Protein AF-A0A482X399-F1 (afdb_monomer_lite)

Structure (mmCIF, N/CA/C/O backbone):
data_AF-A0A482X399-F1
#
_entry.id   AF-A0A482X399-F1
#
loop_
_atom_site.group_PDB
_atom_site.id
_atom_site.type_symbol
_atom_site.label_atom_id
_atom_site.label_alt_id
_atom_site.label_comp_id
_atom_site.label_asym_id
_atom_site.label_entity_id
_atom_site.label_seq_id
_atom_site.pdbx_PDB_ins_code
_atom_site.Cartn_x
_atom_site.Cartn_y
_atom_site.Cartn_z
_atom_site.occupancy
_atom_site.B_iso_or_equiv
_atom_site.auth_seq_id
_atom_site.auth_comp_id
_atom_site.auth_asym_id
_atom_site.auth_atom_id
_atom_site.pdbx_PDB_model_num
ATOM 1 N N . VAL A 1 1 ? -66.779 26.320 9.536 1.00 52.81 1 VAL A N 1
ATOM 2 C CA . VAL A 1 1 ? -65.778 25.509 10.270 1.00 52.81 1 VAL A CA 1
ATOM 3 C C . VAL A 1 1 ? -65.709 24.132 9.619 1.00 52.81 1 VAL A C 1
ATOM 5 O O . VAL A 1 1 ? -66.517 23.298 9.982 1.00 52.81 1 VAL A O 1
ATOM 8 N N . SER A 1 2 ? -64.856 23.926 8.600 1.00 49.31 2 SER A N 1
ATOM 9 C CA . SER A 1 2 ? -64.499 22.569 8.095 1.00 49.31 2 SER A CA 1
ATOM 10 C C . SER A 1 2 ? -63.591 22.537 6.851 1.00 49.31 2 SER A C 1
ATOM 12 O O . SER A 1 2 ? -62.968 21.509 6.620 1.00 49.31 2 SER A O 1
ATOM 14 N N . HIS A 1 3 ? -63.435 23.618 6.070 1.00 39.91 3 HIS A N 1
ATOM 15 C CA . HIS A 1 3 ? -62.654 23.547 4.813 1.00 39.91 3 HIS A CA 1
ATOM 16 C C . HIS A 1 3 ? -61.330 24.332 4.764 1.00 39.91 3 HIS A C 1
ATOM 18 O O . HIS A 1 3 ? -60.509 24.069 3.890 1.00 39.91 3 HIS A O 1
ATOM 24 N N . GLN A 1 4 ? -61.040 25.219 5.724 1.00 37.38 4 GLN A N 1
ATOM 25 C CA . GLN A 1 4 ? -59.798 26.018 5.717 1.00 37.38 4 GLN A CA 1
ATOM 26 C C . GLN A 1 4 ? -58.641 25.447 6.556 1.00 37.38 4 GLN A C 1
ATOM 28 O O . GLN A 1 4 ? -57.505 25.894 6.421 1.00 37.38 4 GLN A O 1
ATOM 33 N N . GLN A 1 5 ? -58.880 24.431 7.390 1.00 43.53 5 GLN A N 1
ATOM 34 C CA . GLN A 1 5 ? -57.837 23.880 8.270 1.00 43.53 5 GLN A CA 1
ATOM 35 C C . GLN A 1 5 ? -56.965 22.799 7.608 1.00 43.53 5 GLN A C 1
ATOM 37 O O . GLN A 1 5 ? -55.881 22.503 8.102 1.00 43.53 5 GLN A O 1
ATOM 42 N N . ARG A 1 6 ? -57.365 22.248 6.452 1.00 40.81 6 ARG A N 1
ATOM 43 C CA . ARG A 1 6 ? -56.646 21.124 5.817 1.00 40.81 6 ARG A CA 1
ATOM 44 C C . ARG A 1 6 ? -55.516 21.524 4.859 1.00 40.81 6 ARG A C 1
ATOM 46 O O . ARG A 1 6 ? -54.743 20.663 4.452 1.00 40.81 6 ARG A O 1
ATOM 53 N N . PHE A 1 7 ? -55.380 22.812 4.531 1.00 35.38 7 PHE A N 1
ATOM 54 C CA . PHE A 1 7 ? -54.313 23.315 3.649 1.00 35.38 7 PHE A CA 1
ATOM 55 C C . PHE A 1 7 ? -53.128 23.954 4.386 1.00 35.38 7 PHE A C 1
ATOM 57 O O . PHE A 1 7 ? -52.049 24.065 3.809 1.00 35.38 7 PHE A O 1
ATOM 64 N N . LYS A 1 8 ? -53.280 24.319 5.667 1.00 38.25 8 LYS A N 1
ATOM 65 C CA . LYS A 1 8 ? -52.187 24.919 6.450 1.00 38.25 8 LYS A CA 1
ATOM 66 C C . LYS A 1 8 ? -51.192 23.877 6.981 1.00 38.25 8 LYS A C 1
ATOM 68 O O . LYS A 1 8 ? -50.001 24.139 7.022 1.00 38.25 8 LYS A O 1
ATOM 73 N N . SER A 1 9 ? -51.648 22.647 7.226 1.00 38.38 9 SER A N 1
ATOM 74 C CA . SER A 1 9 ? -50.820 21.557 7.769 1.00 38.38 9 SER A CA 1
ATOM 75 C C . SER A 1 9 ? -49.779 20.967 6.799 1.00 38.38 9 SER A C 1
ATOM 77 O O . SER A 1 9 ? -49.019 20.094 7.205 1.00 38.38 9 SER A O 1
ATOM 79 N N . ARG A 1 10 ? -49.737 21.389 5.524 1.00 41.44 10 ARG A N 1
ATOM 80 C CA . ARG A 1 10 ? -48.803 20.837 4.518 1.00 41.44 10 ARG A CA 1
ATOM 81 C C . ARG A 1 10 ? -47.672 21.779 4.092 1.00 41.44 10 ARG A C 1
ATOM 83 O O . ARG A 1 10 ? -46.787 21.334 3.370 1.00 41.44 10 ARG A O 1
ATOM 90 N N . LYS A 1 11 ? -47.669 23.045 4.530 1.00 35.06 11 LYS A N 1
ATOM 91 C CA . LYS A 1 11 ? -46.581 23.999 4.226 1.00 35.06 11 LYS A CA 1
ATOM 92 C C . LYS A 1 11 ? -45.501 24.080 5.311 1.00 35.06 11 LYS A C 1
ATOM 94 O O . LYS A 1 11 ? -44.374 24.442 4.995 1.00 35.06 11 LYS A O 1
ATOM 99 N N . ASP A 1 12 ? -45.791 23.624 6.526 1.00 38.69 12 ASP A N 1
ATOM 100 C CA . ASP A 1 12 ? -44.858 23.728 7.659 1.00 38.69 12 ASP A CA 1
ATOM 101 C C . ASP A 1 12 ? -43.826 22.578 7.723 1.00 38.69 12 ASP A C 1
ATOM 103 O O . ASP A 1 12 ? -42.977 22.548 8.608 1.00 38.69 12 ASP A O 1
ATOM 107 N N . SER A 1 13 ? -43.850 21.642 6.763 1.00 40.44 13 SER A N 1
ATOM 108 C CA . SER A 1 13 ? -42.954 20.472 6.731 1.00 40.44 13 SER A CA 1
ATOM 109 C C . SER A 1 13 ? -41.757 20.597 5.772 1.00 40.44 13 SER A C 1
ATOM 111 O O . SER A 1 13 ? -40.988 19.644 5.668 1.00 40.44 13 SER A O 1
ATOM 113 N N . LEU A 1 14 ? -41.577 21.718 5.058 1.00 44.09 14 LEU A N 1
ATOM 114 C CA . LEU A 1 14 ? -40.548 21.828 4.001 1.00 44.09 14 LEU A CA 1
ATOM 115 C C . LEU A 1 14 ? -39.555 22.994 4.137 1.00 44.09 14 LEU A C 1
ATOM 117 O O . LEU A 1 14 ? -38.692 23.150 3.281 1.00 44.09 14 LEU A O 1
ATOM 121 N N . LEU A 1 15 ? -39.593 23.771 5.222 1.00 42.62 15 LEU A N 1
ATOM 122 C CA . LEU A 1 15 ? -38.620 24.846 5.475 1.00 42.62 15 LEU A CA 1
ATOM 123 C C . LEU A 1 15 ? -38.130 24.805 6.928 1.00 42.62 15 LEU A C 1
ATOM 125 O O . LEU A 1 15 ? -38.303 25.734 7.706 1.00 42.62 15 LEU A O 1
ATOM 129 N N . GLY A 1 16 ? -37.512 23.684 7.293 1.00 33.31 16 GLY A N 1
ATOM 130 C CA . GLY A 1 16 ? -36.814 23.495 8.565 1.00 33.31 16 GLY A CA 1
ATOM 131 C C . GLY A 1 16 ? -35.312 23.766 8.469 1.00 33.31 16 GLY A C 1
ATOM 132 O O . GLY A 1 16 ? -34.532 23.022 9.055 1.00 33.31 16 GLY A O 1
ATOM 133 N N . VAL A 1 17 ? -34.877 24.787 7.725 1.00 38.62 17 VAL A N 1
ATOM 134 C CA . VAL A 1 17 ? -33.479 25.241 7.783 1.00 38.62 17 VAL A CA 1
ATOM 135 C C . VAL A 1 17 ? -33.365 26.201 8.963 1.00 38.62 17 VAL A C 1
ATOM 137 O O . VAL A 1 17 ? -33.604 27.399 8.841 1.00 38.62 17 VAL A O 1
ATOM 140 N N . LYS A 1 18 ? -33.040 25.665 10.143 1.00 32.91 18 LYS A N 1
ATOM 141 C CA . LYS A 1 18 ? -32.590 26.499 11.261 1.00 32.91 18 LYS A CA 1
ATOM 142 C C . LYS A 1 18 ? -31.248 27.116 10.870 1.00 32.91 18 LYS A C 1
ATOM 144 O O . LYS A 1 18 ? -30.244 26.409 10.815 1.00 32.91 18 LYS A O 1
ATOM 149 N N . CYS A 1 19 ? -31.232 28.421 10.611 1.00 32.22 19 CYS A N 1
ATOM 150 C CA . CYS A 1 19 ? -29.998 29.196 10.572 1.00 32.22 19 CYS A CA 1
ATOM 151 C C . CYS A 1 19 ? -29.262 29.000 11.904 1.00 32.22 19 CYS A C 1
ATOM 153 O O . CYS A 1 19 ? -29.790 29.314 12.971 1.00 32.22 19 CYS A O 1
ATOM 155 N N . VAL A 1 20 ? -28.064 28.422 11.842 1.00 41.91 20 VAL A N 1
ATOM 156 C CA . VAL A 1 20 ? -27.177 28.282 12.996 1.00 41.91 20 VAL A CA 1
ATOM 157 C C . VAL A 1 20 ? -26.573 29.655 13.266 1.00 41.91 20 VAL A C 1
ATOM 159 O O . VAL A 1 20 ? -25.761 30.148 12.488 1.00 41.91 20 VAL A O 1
ATOM 162 N N . ASP A 1 21 ? -27.003 30.279 14.356 1.00 35.31 21 ASP A N 1
ATOM 163 C CA . ASP A 1 21 ? -26.479 31.554 14.833 1.00 35.31 21 ASP A CA 1
ATOM 164 C C . ASP A 1 21 ? -25.028 31.360 15.321 1.00 35.31 21 ASP A C 1
ATOM 166 O O . ASP A 1 21 ? -24.764 30.687 16.325 1.00 35.31 21 ASP A O 1
ATOM 170 N N . PHE A 1 22 ? -24.056 31.876 14.562 1.00 37.97 22 PHE A N 1
ATOM 171 C CA . PHE A 1 22 ? -22.632 31.749 14.872 1.00 37.97 22 PHE A CA 1
ATOM 172 C C . PHE A 1 22 ? -22.226 32.806 15.902 1.00 37.97 22 PHE A C 1
ATOM 174 O O . PHE A 1 22 ? -21.624 33.837 15.597 1.00 37.97 22 PHE A O 1
ATOM 181 N N . LYS A 1 23 ? -22.538 32.528 17.169 1.00 39.28 23 LYS A N 1
ATOM 182 C CA . LYS A 1 23 ? -22.042 33.311 18.302 1.00 39.28 23 LYS A CA 1
ATOM 183 C C . LYS A 1 23 ? -20.523 33.123 18.418 1.00 39.28 23 LYS A C 1
ATOM 185 O O . LYS A 1 23 ? -20.057 32.087 18.895 1.00 39.28 23 LYS A O 1
ATOM 190 N N . LYS A 1 24 ? -19.747 34.133 17.997 1.00 50.97 24 LYS A N 1
ATOM 191 C CA . LYS A 1 24 ? -18.298 34.260 18.256 1.00 50.97 24 LYS A CA 1
ATOM 192 C C . LYS A 1 24 ? -18.063 34.165 19.768 1.00 50.97 24 LYS A C 1
ATOM 194 O O . LYS A 1 24 ? -18.271 35.128 20.498 1.00 50.97 24 LYS A O 1
ATOM 199 N N . ASN A 1 25 ? -17.673 32.984 20.240 1.00 39.38 25 ASN A N 1
ATOM 200 C CA . ASN A 1 25 ? -17.362 32.721 21.639 1.00 39.38 25 ASN A CA 1
ATOM 201 C C . ASN A 1 25 ? -15.868 32.405 21.758 1.00 39.38 25 ASN A C 1
ATOM 203 O O . ASN A 1 25 ? -15.323 31.636 20.966 1.00 39.38 25 ASN A O 1
ATOM 207 N N . THR A 1 26 ? -15.227 33.003 22.754 1.00 48.19 26 THR A N 1
ATOM 208 C CA . THR A 1 26 ? -13.804 33.009 23.134 1.00 48.19 26 THR A CA 1
ATOM 209 C C . THR A 1 26 ? -13.262 31.631 23.561 1.00 48.19 26 THR A C 1
ATOM 211 O O . THR A 1 26 ? -12.450 31.502 24.472 1.00 48.19 26 THR A O 1
ATOM 214 N N . ARG A 1 27 ? -13.667 30.563 22.865 1.00 46.97 27 ARG A N 1
ATOM 215 C CA . ARG A 1 27 ? -13.285 29.164 23.109 1.00 46.97 27 ARG A CA 1
ATOM 216 C C . ARG A 1 27 ? -11.913 28.797 22.527 1.00 46.97 27 ARG A C 1
ATOM 218 O O . ARG A 1 27 ? -11.473 27.673 22.710 1.00 46.97 27 ARG A O 1
ATOM 225 N N . PHE A 1 28 ? -11.224 29.720 21.852 1.00 50.03 28 PHE A N 1
ATOM 226 C CA . PHE A 1 28 ? -9.989 29.420 21.116 1.00 50.03 28 PHE A CA 1
ATOM 227 C C . PHE A 1 28 ? -8.804 29.057 22.035 1.00 50.03 28 PHE A C 1
ATOM 229 O O . PHE A 1 28 ? -7.995 28.191 21.700 1.00 50.03 28 PHE A O 1
ATOM 236 N N . LEU A 1 29 ? -8.735 29.648 23.235 1.00 47.75 29 LEU A N 1
ATOM 237 C CA . LEU A 1 29 ? -7.597 29.471 24.147 1.00 47.75 29 LEU A CA 1
ATOM 238 C C . LEU A 1 29 ? -7.649 28.165 24.963 1.00 47.75 29 LEU A C 1
ATOM 240 O O . LEU A 1 29 ? -6.602 27.608 25.286 1.00 47.75 29 LEU A O 1
ATOM 244 N N . HIS A 1 30 ? -8.837 27.608 25.225 1.00 45.16 30 HIS A N 1
ATOM 245 C CA . HIS A 1 30 ? -8.961 26.295 25.879 1.00 45.16 30 HIS A CA 1
ATOM 246 C C . HIS A 1 30 ? -8.774 25.123 24.897 1.00 45.16 30 HIS A C 1
ATOM 248 O O . HIS A 1 30 ? -8.292 24.058 25.289 1.00 45.16 30 HIS A O 1
ATOM 254 N N . THR A 1 31 ? -9.072 25.321 23.607 1.00 50.47 31 THR A N 1
ATOM 255 C CA . THR A 1 31 ? -8.782 24.338 22.547 1.00 50.47 31 THR A CA 1
ATOM 256 C C . THR A 1 31 ? -7.288 24.116 22.342 1.00 50.47 31 THR A C 1
ATOM 258 O O . THR A 1 31 ? -6.882 22.973 22.171 1.00 50.47 31 THR A O 1
ATOM 261 N N . ALA A 1 32 ? -6.445 25.150 22.432 1.00 46.66 32 ALA A N 1
ATOM 262 C CA . ALA A 1 32 ? -4.998 24.997 22.237 1.00 46.66 32 ALA A CA 1
ATOM 263 C C . ALA A 1 32 ? -4.359 24.035 23.259 1.00 46.66 32 ALA A C 1
ATOM 265 O O . ALA A 1 32 ? -3.497 23.225 22.915 1.00 46.66 32 ALA A O 1
ATOM 266 N N . LYS A 1 33 ? -4.834 24.060 24.511 1.00 41.94 33 LYS A N 1
ATOM 267 C CA . LYS A 1 33 ? -4.356 23.161 25.572 1.00 41.94 33 LYS A CA 1
ATOM 268 C C . LYS A 1 33 ? -4.872 21.725 25.394 1.00 41.94 33 LYS A C 1
ATOM 270 O O . LYS A 1 33 ? -4.144 20.780 25.679 1.00 41.94 33 LYS A O 1
ATOM 275 N N . SER A 1 34 ? -6.082 21.554 24.852 1.00 39.25 34 SER A N 1
ATOM 276 C CA . SER A 1 34 ? -6.654 20.240 24.509 1.00 39.25 34 SER A CA 1
ATOM 277 C C . SER A 1 34 ? -6.016 19.615 23.256 1.00 39.25 34 SER A C 1
ATOM 279 O O . SER A 1 34 ? -5.846 18.400 23.206 1.00 39.25 34 SER A O 1
ATOM 281 N N . LEU A 1 35 ? -5.560 20.427 22.294 1.00 49.22 35 LEU A N 1
ATOM 282 C CA . LEU A 1 35 ? -4.776 19.963 21.140 1.00 49.22 35 LEU A CA 1
ATOM 283 C C . LEU A 1 35 ? -3.401 19.408 21.554 1.00 49.22 35 LEU A C 1
ATOM 285 O O . LEU A 1 35 ? -2.911 18.469 20.933 1.00 49.22 35 LEU A O 1
ATOM 289 N N . LYS A 1 36 ? -2.807 19.925 22.641 1.00 44.84 36 LYS A N 1
ATOM 290 C CA . LYS A 1 36 ? -1.547 19.405 23.201 1.00 44.84 36 LYS A CA 1
ATOM 291 C C . LYS A 1 36 ? -1.713 18.038 23.888 1.00 44.84 36 LYS A C 1
ATOM 293 O O . LYS A 1 36 ? -0.797 17.227 23.828 1.00 44.84 36 LYS A O 1
ATOM 298 N N . GLN A 1 37 ? -2.878 17.760 24.482 1.00 46.72 37 GLN A N 1
ATOM 299 C CA . GLN A 1 37 ? -3.195 16.477 25.138 1.00 46.72 37 GLN A CA 1
ATOM 300 C C . GLN A 1 37 ? -3.422 15.331 24.132 1.00 46.72 37 GLN A C 1
ATOM 302 O O . GLN A 1 37 ? -3.344 14.164 24.500 1.00 46.72 37 GLN A O 1
ATOM 307 N N . ASN A 1 38 ? -3.692 15.656 22.864 1.00 52.53 38 ASN A N 1
ATOM 308 C CA . ASN A 1 38 ? -4.025 14.698 21.807 1.00 52.53 38 ASN A CA 1
ATOM 309 C C . ASN A 1 38 ? -2.898 14.545 20.769 1.00 52.53 38 ASN A C 1
ATOM 311 O O . ASN A 1 38 ? -3.153 14.193 19.616 1.00 52.53 38 ASN A O 1
ATOM 315 N N . GLN A 1 39 ? -1.655 14.855 21.159 1.00 60.56 39 GLN A N 1
ATOM 316 C CA . GLN A 1 39 ? -0.477 14.577 20.342 1.00 60.56 39 GLN A CA 1
ATOM 317 C C . GLN A 1 39 ? -0.421 13.076 20.046 1.00 60.56 39 GLN A C 1
ATOM 319 O O . GLN A 1 39 ? -0.470 12.235 20.946 1.00 60.56 39 GLN A O 1
ATOM 324 N N . VAL A 1 40 ? -0.367 12.741 18.759 1.00 66.44 40 VAL A N 1
ATOM 325 C CA . VAL A 1 40 ? -0.139 11.371 18.316 1.00 66.44 40 VAL A CA 1
ATOM 326 C C . VAL A 1 40 ? 1.320 11.047 18.601 1.00 66.44 40 VAL A C 1
ATOM 328 O O . VAL A 1 40 ? 2.201 11.449 17.847 1.00 66.44 40 VAL A O 1
ATOM 331 N N . ASP A 1 41 ? 1.574 10.342 19.699 1.00 82.19 41 ASP A N 1
ATOM 332 C CA . ASP A 1 41 ? 2.906 9.818 19.972 1.00 82.19 41 ASP A CA 1
ATOM 333 C C . ASP A 1 41 ? 3.176 8.623 19.047 1.00 82.19 41 ASP A C 1
ATOM 335 O O . ASP A 1 41 ? 2.685 7.511 19.259 1.00 82.19 41 ASP A O 1
ATOM 339 N N . ILE A 1 42 ? 3.936 8.882 17.983 1.00 82.56 42 ILE A N 1
ATOM 340 C CA . ILE A 1 42 ? 4.324 7.888 16.979 1.00 82.56 42 ILE A CA 1
ATOM 341 C C . ILE A 1 42 ? 5.068 6.721 17.626 1.00 82.56 42 ILE A C 1
ATOM 343 O O . ILE A 1 42 ? 4.872 5.580 17.212 1.00 82.56 42 ILE A O 1
ATOM 347 N N . LEU A 1 43 ? 5.882 6.981 18.653 1.00 86.31 43 LEU A N 1
ATOM 348 C CA . LEU A 1 43 ? 6.662 5.937 19.302 1.00 86.31 43 LEU A CA 1
ATOM 349 C C . LEU A 1 43 ? 5.743 4.950 20.026 1.00 86.31 43 LEU A C 1
ATOM 351 O O . LEU A 1 43 ? 5.906 3.741 19.871 1.00 86.31 43 LEU A O 1
ATOM 355 N N . SER A 1 44 ? 4.729 5.464 20.729 1.00 85.62 44 SER A N 1
ATOM 356 C CA . SER A 1 44 ? 3.703 4.627 21.361 1.00 85.62 44 SER A CA 1
ATOM 357 C C . SER A 1 44 ? 2.918 3.799 20.336 1.00 85.62 44 SER A C 1
ATOM 359 O O . SER A 1 44 ? 2.783 2.593 20.508 1.00 85.62 44 SER A O 1
ATOM 361 N N . LEU A 1 45 ? 2.506 4.396 19.207 1.00 86.31 45 LEU A N 1
ATOM 362 C CA . LEU A 1 45 ? 1.778 3.679 18.153 1.00 86.31 45 LEU A CA 1
ATOM 363 C C . LEU A 1 45 ? 2.610 2.556 17.531 1.00 86.31 45 LEU A C 1
ATOM 365 O O . LEU A 1 45 ? 2.102 1.463 17.293 1.00 86.31 45 LEU A O 1
ATOM 369 N N . VAL A 1 46 ? 3.885 2.823 17.247 1.00 88.50 46 VAL A N 1
ATOM 370 C CA . VAL A 1 46 ? 4.796 1.817 16.693 1.00 88.50 46 VAL A CA 1
ATOM 371 C C . VAL A 1 46 ? 5.027 0.698 17.705 1.00 88.50 46 VAL A C 1
ATOM 373 O O . VAL A 1 46 ? 5.052 -0.471 17.319 1.00 88.50 46 VAL A O 1
ATOM 376 N N . GLN A 1 47 ? 5.153 1.031 18.990 1.00 89.31 47 GLN A N 1
ATOM 377 C CA . GLN A 1 47 ? 5.319 0.042 20.048 1.00 89.31 47 GLN A CA 1
ATOM 378 C C . GLN A 1 47 ? 4.076 -0.845 20.194 1.00 89.31 47 GLN A C 1
ATOM 380 O O . GLN A 1 47 ? 4.208 -2.069 20.192 1.00 89.31 47 GLN A O 1
ATOM 385 N N . ASP A 1 48 ? 2.880 -0.258 20.236 1.00 87.62 48 ASP A N 1
ATOM 386 C CA . ASP A 1 48 ? 1.611 -0.991 20.308 1.00 87.62 48 ASP A CA 1
ATOM 387 C C . ASP A 1 48 ? 1.428 -1.899 19.088 1.00 87.62 48 ASP A C 1
ATOM 389 O O . ASP A 1 48 ? 1.115 -3.085 19.216 1.00 87.62 48 ASP A O 1
ATOM 393 N N . ALA A 1 49 ? 1.703 -1.375 17.890 1.00 88.12 49 ALA A N 1
ATOM 394 C CA . ALA A 1 49 ? 1.676 -2.164 16.669 1.00 88.12 49 ALA A CA 1
ATOM 395 C C . ALA A 1 49 ? 2.663 -3.331 16.739 1.00 88.12 49 ALA A C 1
ATOM 397 O O . ALA A 1 49 ? 2.290 -4.448 16.407 1.00 88.12 49 ALA A O 1
ATOM 398 N N . ARG A 1 50 ? 3.899 -3.110 17.201 1.00 87.94 50 ARG A N 1
ATOM 399 C CA . ARG A 1 50 ? 4.925 -4.157 17.318 1.00 87.94 50 ARG A CA 1
ATOM 400 C C . ARG A 1 50 ? 4.491 -5.286 18.249 1.00 87.94 50 ARG A C 1
ATOM 402 O O . ARG A 1 50 ? 4.697 -6.452 17.914 1.00 87.94 50 ARG A O 1
ATOM 409 N N . LEU A 1 51 ? 3.887 -4.953 19.388 1.00 87.31 51 LEU A N 1
ATOM 410 C CA . LEU A 1 51 ? 3.336 -5.944 20.313 1.00 87.31 51 LEU A CA 1
ATOM 411 C C . LEU A 1 51 ? 2.200 -6.736 19.654 1.00 87.31 51 LEU A C 1
ATOM 413 O O . LEU A 1 51 ? 2.169 -7.962 19.737 1.00 87.31 51 LEU A O 1
ATOM 417 N N . ASN A 1 52 ? 1.317 -6.051 18.926 1.00 87.25 52 ASN A N 1
ATOM 418 C CA . ASN A 1 52 ? 0.187 -6.680 18.253 1.00 87.25 52 ASN A CA 1
ATOM 419 C C . ASN A 1 52 ? 0.601 -7.528 17.044 1.00 87.25 52 ASN A C 1
ATOM 421 O O . ASN A 1 52 ? 0.022 -8.593 16.863 1.00 87.25 52 ASN A O 1
ATOM 425 N N . VAL A 1 53 ? 1.628 -7.132 16.274 1.00 85.44 53 VAL A N 1
ATOM 426 C CA . VAL A 1 53 ? 2.215 -7.937 15.180 1.00 85.44 53 VAL A CA 1
ATOM 427 C C . VAL A 1 53 ? 2.629 -9.312 15.691 1.00 85.44 53 VAL A C 1
ATOM 429 O O . VAL A 1 53 ? 2.336 -10.311 15.042 1.00 85.44 53 VAL A O 1
ATOM 432 N N . GLY A 1 54 ? 3.296 -9.370 16.850 1.00 79.62 54 GLY A N 1
ATOM 433 C CA . GLY A 1 54 ? 3.757 -10.632 17.436 1.00 79.62 54 GLY A CA 1
ATOM 434 C C . GLY A 1 54 ? 2.618 -11.588 17.800 1.00 79.62 54 GLY A C 1
ATOM 435 O O . GLY A 1 54 ? 2.814 -12.800 17.799 1.00 79.62 54 GLY A O 1
ATOM 436 N N . ASN A 1 55 ? 1.421 -11.051 18.050 1.00 82.81 55 ASN A N 1
ATOM 437 C CA . ASN A 1 55 ? 0.222 -11.823 18.370 1.00 82.81 55 ASN A CA 1
ATOM 438 C C . ASN A 1 55 ? -0.598 -12.225 17.129 1.00 82.81 55 ASN A C 1
ATOM 440 O O . ASN A 1 55 ? -1.559 -12.984 17.261 1.00 82.81 55 ASN A O 1
ATOM 444 N N . VAL A 1 56 ? -0.256 -11.739 15.927 1.00 85.38 56 VAL A N 1
ATOM 445 C CA . VAL A 1 56 ? -0.990 -12.068 14.695 1.00 85.38 56 VAL A CA 1
ATOM 446 C C . VAL A 1 56 ? -0.729 -13.519 14.303 1.00 85.38 56 VAL A C 1
ATOM 448 O O . VAL A 1 56 ? 0.389 -13.898 13.952 1.00 85.38 56 VAL A O 1
ATOM 451 N N . GLN A 1 57 ? -1.782 -14.337 14.283 1.00 89.12 57 GLN A N 1
ATOM 452 C CA . GLN A 1 57 ? -1.693 -15.709 13.799 1.00 89.12 57 GLN A CA 1
ATOM 453 C C . GLN A 1 57 ? -2.107 -15.771 12.327 1.00 89.12 57 GLN A C 1
ATOM 455 O O . GLN A 1 57 ? -3.273 -15.610 11.968 1.00 89.12 57 GLN A O 1
ATOM 460 N N . MET A 1 58 ? -1.163 -16.103 11.442 1.00 89.38 58 MET A N 1
ATOM 461 C CA . MET A 1 58 ? -1.450 -16.273 10.004 1.00 89.38 58 MET A CA 1
ATOM 462 C C . MET A 1 58 ? -2.448 -17.411 9.724 1.00 89.38 58 MET A C 1
ATOM 464 O O . MET A 1 58 ? -3.047 -17.473 8.652 1.00 89.38 58 MET A O 1
ATOM 468 N N . ARG A 1 59 ? -2.668 -18.303 10.699 1.00 87.50 59 ARG A N 1
ATOM 469 C CA . ARG A 1 59 ? -3.688 -19.359 10.640 1.00 87.50 59 ARG A CA 1
ATOM 470 C C . ARG A 1 59 ? -5.112 -18.796 10.620 1.00 87.50 59 ARG A C 1
ATOM 472 O O . ARG A 1 59 ? -5.970 -19.408 9.987 1.00 87.50 59 ARG A O 1
ATOM 479 N N . ASP A 1 60 ? -5.337 -17.621 11.212 1.00 88.62 60 ASP A N 1
ATOM 480 C CA . ASP A 1 60 ? -6.650 -16.964 11.258 1.00 88.62 60 ASP A CA 1
ATOM 481 C C . ASP A 1 60 ? -7.140 -16.509 9.883 1.00 88.62 60 ASP A C 1
ATOM 483 O O . ASP A 1 60 ? -8.330 -16.258 9.701 1.00 88.62 60 ASP A O 1
ATOM 487 N N . LEU A 1 61 ? -6.252 -16.464 8.886 1.00 87.50 61 LEU A N 1
ATOM 488 C CA . LEU A 1 61 ? -6.615 -16.154 7.507 1.00 87.50 61 LEU A CA 1
ATOM 489 C C . LEU A 1 61 ? -7.638 -17.150 6.938 1.00 87.50 61 LEU A C 1
ATOM 491 O O . LEU A 1 61 ? -8.471 -16.774 6.120 1.00 87.50 61 LEU A O 1
ATOM 495 N N . LYS A 1 62 ? -7.624 -18.404 7.415 1.00 90.06 62 LYS A N 1
ATOM 496 C CA . LYS A 1 62 ? -8.592 -19.441 7.020 1.00 90.06 62 LYS A CA 1
ATOM 497 C C . LYS A 1 62 ? -10.021 -19.133 7.472 1.00 90.06 62 LYS A C 1
ATOM 499 O O . LYS A 1 62 ? -10.961 -19.654 6.887 1.00 90.06 62 LYS A O 1
ATOM 504 N N . ASN A 1 63 ? -10.171 -18.291 8.494 1.00 92.19 63 ASN A N 1
ATOM 505 C CA . ASN A 1 63 ? -11.465 -17.896 9.045 1.00 92.19 63 ASN A CA 1
ATOM 506 C C . ASN A 1 63 ? -12.054 -16.672 8.322 1.00 92.19 63 ASN A C 1
ATOM 508 O O . ASN A 1 63 ? -13.149 -16.227 8.663 1.00 92.19 63 ASN A O 1
ATOM 512 N N . ALA A 1 64 ? -11.335 -16.097 7.351 1.00 91.06 64 ALA A N 1
ATOM 513 C CA . ALA A 1 64 ? -11.821 -14.957 6.591 1.00 91.06 64 ALA A CA 1
ATOM 514 C C . ALA A 1 64 ? -13.014 -15.359 5.700 1.00 91.06 64 ALA A C 1
ATOM 516 O O . ALA A 1 64 ? -12.979 -16.420 5.069 1.00 91.06 64 ALA A O 1
ATOM 517 N N . PRO A 1 65 ? -14.051 -14.509 5.575 1.00 94.38 65 PRO A N 1
ATOM 518 C CA . PRO A 1 65 ? -15.118 -14.735 4.611 1.00 94.38 65 PRO A CA 1
ATOM 519 C C . PRO A 1 65 ? -14.547 -14.885 3.196 1.00 94.38 65 PRO A C 1
ATOM 521 O O . PRO A 1 65 ? -13.803 -14.019 2.727 1.00 94.38 65 PRO A O 1
ATOM 524 N N . LEU A 1 66 ? -14.940 -15.959 2.504 1.00 93.75 66 LEU A N 1
ATOM 525 C CA . LEU A 1 66 ? -14.475 -16.297 1.152 1.00 93.75 66 LEU A CA 1
ATOM 526 C C . LEU A 1 66 ? -14.478 -15.106 0.176 1.00 93.75 66 LEU A C 1
ATOM 528 O O . LEU A 1 66 ? -13.460 -14.910 -0.489 1.00 93.75 66 LEU A O 1
ATOM 532 N N . PRO A 1 67 ? -15.539 -14.271 0.096 1.00 95.06 67 PRO A N 1
ATOM 533 C CA . PRO A 1 67 ? -15.540 -13.139 -0.827 1.00 95.06 67 PRO A CA 1
ATOM 534 C C . PRO A 1 67 ? -14.408 -12.153 -0.529 1.00 95.06 67 PRO A C 1
ATOM 536 O O . PRO A 1 67 ? -13.678 -11.753 -1.429 1.00 95.06 67 PRO A O 1
ATOM 539 N N . VAL A 1 68 ? -14.216 -11.802 0.744 1.00 92.69 68 VAL A N 1
ATOM 540 C CA . VAL A 1 68 ? -13.208 -10.820 1.168 1.00 92.69 68 VAL A CA 1
ATOM 541 C C . VAL A 1 68 ? -11.801 -11.330 0.871 1.00 92.69 68 VAL A C 1
ATOM 543 O O . VAL A 1 68 ? -10.956 -10.570 0.402 1.00 92.69 68 VAL A O 1
ATOM 546 N N . PHE A 1 69 ? -11.564 -12.622 1.094 1.00 93.94 69 PHE A N 1
ATOM 547 C CA . PHE A 1 69 ? -10.290 -13.250 0.774 1.00 93.94 69 PHE A CA 1
ATOM 548 C C . PHE A 1 69 ? -9.993 -13.197 -0.730 1.00 93.94 69 PHE A C 1
ATOM 550 O O . PHE A 1 69 ? -8.952 -12.677 -1.130 1.00 93.94 69 PHE A O 1
ATOM 557 N N . TRP A 1 70 ? -10.914 -13.673 -1.574 1.00 95.38 70 TRP A N 1
ATOM 558 C CA . TRP A 1 70 ? -10.693 -13.733 -3.020 1.00 95.38 70 TRP A CA 1
ATOM 559 C C . TRP A 1 70 ? -10.580 -12.353 -3.661 1.00 95.38 70 TRP A C 1
ATOM 561 O O . TRP A 1 70 ? -9.687 -12.148 -4.480 1.00 95.38 70 TRP A O 1
ATOM 571 N N . PHE A 1 71 ? -11.412 -11.388 -3.259 1.00 94.56 71 PHE A N 1
ATOM 572 C CA . PHE A 1 71 ? -11.282 -10.011 -3.741 1.00 94.56 71 PHE A CA 1
ATOM 573 C C . PHE A 1 71 ? -10.000 -9.340 -3.235 1.00 94.56 71 PHE A C 1
ATOM 575 O O . PHE A 1 71 ? -9.370 -8.599 -3.987 1.00 94.56 71 PHE A O 1
ATOM 582 N N . GLY A 1 72 ? -9.563 -9.637 -2.007 1.00 92.88 72 GLY A N 1
ATOM 583 C CA . GLY A 1 72 ? -8.279 -9.167 -1.486 1.00 92.88 72 GLY A CA 1
ATOM 584 C C . GLY A 1 72 ? -7.094 -9.691 -2.300 1.00 92.88 72 GLY A C 1
ATOM 585 O O . GLY A 1 72 ? -6.236 -8.914 -2.711 1.00 92.88 72 GLY A O 1
ATOM 586 N N . VAL A 1 73 ? -7.075 -10.996 -2.592 1.00 94.56 73 VAL A N 1
ATOM 587 C CA . VAL A 1 73 ? -6.027 -11.633 -3.407 1.00 94.56 73 VAL A CA 1
ATOM 588 C C . VAL A 1 73 ? -6.076 -11.154 -4.859 1.00 94.56 73 VAL A C 1
ATOM 590 O O . VAL A 1 73 ? -5.034 -10.839 -5.428 1.00 94.56 73 VAL A O 1
ATOM 593 N N . ALA A 1 74 ? -7.264 -11.026 -5.456 1.00 95.38 74 ALA A N 1
ATOM 594 C CA . ALA A 1 74 ? -7.424 -10.458 -6.797 1.00 95.38 74 ALA A CA 1
ATOM 595 C C . ALA A 1 74 ? -6.911 -9.010 -6.864 1.00 95.38 74 ALA A C 1
ATOM 597 O O . ALA A 1 74 ? -6.308 -8.602 -7.856 1.00 95.38 74 ALA A O 1
ATOM 598 N N . GLY A 1 75 ? -7.056 -8.257 -5.771 1.00 94.00 75 GLY A N 1
ATOM 599 C CA . GLY A 1 75 ? -6.477 -6.929 -5.613 1.00 94.00 75 GLY A CA 1
ATOM 600 C C . GLY A 1 75 ? -4.943 -6.890 -5.667 1.00 94.00 75 GLY A C 1
ATOM 601 O O . GLY A 1 75 ? -4.385 -5.806 -5.805 1.00 94.00 75 GLY A O 1
ATOM 602 N N . LEU A 1 76 ? -4.233 -8.020 -5.606 1.00 95.94 76 LEU A N 1
ATOM 603 C CA . LEU A 1 76 ? -2.777 -8.060 -5.792 1.00 95.94 76 LEU A CA 1
ATOM 604 C C . LEU A 1 76 ? -2.358 -8.133 -7.266 1.00 95.94 76 LEU A C 1
ATOM 606 O O . LEU A 1 76 ? -1.191 -7.896 -7.572 1.00 95.94 76 LEU A O 1
ATOM 610 N N . VAL A 1 77 ? -3.279 -8.409 -8.195 1.00 96.75 77 VAL A N 1
ATOM 611 C CA . VAL A 1 77 ? -2.961 -8.539 -9.628 1.00 96.75 77 VAL A CA 1
ATOM 612 C C . VAL A 1 77 ? -2.210 -7.316 -10.178 1.00 96.75 77 VAL A C 1
ATOM 614 O O . VAL A 1 77 ? -1.173 -7.521 -10.812 1.00 96.75 77 VAL A O 1
ATOM 617 N N . PRO A 1 78 ? -2.606 -6.058 -9.893 1.00 95.81 78 PRO A N 1
ATOM 618 C CA . PRO A 1 78 ? -1.889 -4.891 -10.411 1.00 95.81 78 PRO A CA 1
ATOM 619 C C . PRO A 1 78 ? -0.541 -4.612 -9.721 1.00 95.81 78 PRO A C 1
ATOM 621 O O . PRO A 1 78 ? 0.163 -3.695 -10.128 1.00 95.81 78 PRO A O 1
ATOM 624 N N . TYR A 1 79 ? -0.160 -5.393 -8.703 1.00 96.12 79 TYR A N 1
ATOM 625 C CA . TYR A 1 79 ? 1.202 -5.419 -8.155 1.00 96.12 79 TYR A CA 1
ATOM 626 C C . TYR A 1 79 ? 2.060 -6.504 -8.813 1.00 96.12 79 TYR A C 1
ATOM 628 O O . TYR A 1 79 ? 3.229 -6.276 -9.112 1.00 96.12 79 TYR A O 1
ATOM 636 N N . VAL A 1 80 ? 1.485 -7.687 -9.044 1.00 97.06 80 VAL A N 1
ATOM 637 C CA . VAL A 1 80 ? 2.216 -8.847 -9.575 1.00 97.06 80 VAL A CA 1
ATOM 638 C C . VAL A 1 80 ? 2.444 -8.734 -11.081 1.00 97.06 80 VAL A C 1
ATOM 640 O O . VAL A 1 80 ? 3.546 -8.999 -11.557 1.00 97.06 80 VAL A O 1
ATOM 643 N N . ALA A 1 81 ? 1.417 -8.336 -11.837 1.00 95.94 81 ALA A N 1
ATOM 644 C CA . ALA A 1 81 ? 1.459 -8.334 -13.297 1.00 95.94 81 ALA A CA 1
ATOM 645 C C . ALA A 1 81 ? 2.540 -7.401 -13.884 1.00 95.94 81 ALA A C 1
ATOM 647 O O . ALA A 1 81 ? 3.285 -7.872 -14.746 1.00 95.94 81 ALA A O 1
ATOM 648 N N . PRO A 1 82 ? 2.706 -6.142 -13.418 1.00 94.69 82 PRO A N 1
ATOM 649 C CA . PRO A 1 82 ? 3.787 -5.267 -13.877 1.00 94.69 82 PRO A CA 1
ATOM 650 C C . PRO A 1 82 ? 5.167 -5.904 -13.712 1.00 94.69 82 PRO A C 1
ATOM 652 O O . PRO A 1 82 ? 5.893 -6.060 -14.692 1.00 94.69 82 PRO A O 1
ATOM 655 N N . VAL A 1 83 ? 5.477 -6.367 -12.497 1.00 95.25 83 VAL A N 1
ATOM 656 C CA . VAL A 1 83 ? 6.773 -6.972 -12.170 1.00 95.25 83 VAL A CA 1
ATOM 657 C C . VAL A 1 83 ? 7.016 -8.227 -12.998 1.00 95.25 83 VAL A C 1
ATOM 659 O O . VAL A 1 83 ? 8.119 -8.401 -13.512 1.00 95.25 83 VAL A O 1
ATOM 662 N N . PHE A 1 84 ? 6.001 -9.082 -13.157 1.00 96.12 84 PHE A N 1
ATOM 663 C CA . PHE A 1 84 ? 6.105 -10.303 -13.952 1.00 96.12 84 PHE A CA 1
ATOM 664 C C . PHE A 1 84 ? 6.462 -10.003 -15.411 1.00 96.12 84 PHE A C 1
ATOM 666 O O . PHE A 1 84 ? 7.404 -10.587 -15.936 1.00 96.12 84 PHE A O 1
ATOM 673 N N . VAL A 1 85 ? 5.766 -9.060 -16.053 1.00 95.50 85 VAL A N 1
ATOM 674 C CA . VAL A 1 85 ? 6.060 -8.662 -17.439 1.00 95.50 85 VAL A CA 1
ATOM 675 C C . VAL A 1 85 ? 7.458 -8.043 -17.541 1.00 95.50 85 VAL A C 1
ATOM 677 O O . VAL A 1 85 ? 8.254 -8.444 -18.390 1.00 95.50 85 VAL A O 1
ATOM 680 N N . GLN A 1 86 ? 7.799 -7.135 -16.622 1.00 93.50 86 GLN A N 1
ATOM 681 C CA . GLN A 1 86 ? 9.077 -6.419 -16.615 1.00 93.50 86 GLN A CA 1
ATOM 682 C C . GLN A 1 86 ? 10.295 -7.324 -16.366 1.00 93.50 86 GLN A C 1
ATOM 684 O O . GLN A 1 86 ? 11.402 -6.963 -16.763 1.00 93.50 86 GLN A O 1
ATOM 689 N N . VAL A 1 87 ? 10.121 -8.507 -15.762 1.00 93.00 87 VAL A N 1
ATOM 690 C CA . VAL A 1 87 ? 11.196 -9.515 -15.662 1.00 93.00 87 VAL A CA 1
ATOM 691 C C . VAL A 1 87 ? 11.637 -10.004 -17.046 1.00 93.00 87 VAL A C 1
ATOM 693 O O . VAL A 1 87 ? 12.822 -10.268 -17.233 1.00 93.00 87 VAL A O 1
ATOM 696 N N . PHE A 1 88 ? 10.725 -10.084 -18.018 1.00 92.88 88 PHE A N 1
ATOM 697 C CA . PHE A 1 88 ? 11.029 -10.562 -19.371 1.00 92.88 88 PHE A CA 1
ATOM 698 C C . PHE A 1 88 ? 11.311 -9.430 -20.361 1.00 92.88 88 PHE A C 1
ATOM 700 O O . PHE A 1 88 ? 12.128 -9.598 -21.262 1.00 92.88 88 PHE A O 1
ATOM 707 N N . THR A 1 89 ? 10.646 -8.283 -20.211 1.00 91.38 89 THR A N 1
ATOM 708 C CA . THR A 1 89 ? 10.720 -7.176 -21.182 1.00 91.38 89 THR A CA 1
ATOM 709 C C . THR A 1 89 ? 11.642 -6.035 -20.757 1.00 91.38 89 THR A C 1
ATOM 711 O O . THR A 1 89 ? 11.863 -5.110 -21.534 1.00 91.38 89 THR A O 1
ATOM 714 N N . GLY A 1 90 ? 12.145 -6.051 -19.520 1.00 89.69 90 GLY A N 1
ATOM 715 C CA . GLY A 1 90 ? 12.804 -4.898 -18.911 1.00 89.69 90 GLY A CA 1
ATOM 716 C C . GLY A 1 90 ? 11.810 -3.852 -18.390 1.00 89.69 90 GLY A C 1
ATOM 717 O O . GLY A 1 90 ? 10.588 -4.008 -18.478 1.00 89.69 90 GLY A O 1
ATOM 718 N N . TYR A 1 91 ? 12.338 -2.774 -17.802 1.00 91.44 91 TYR A N 1
ATOM 719 C CA . TYR A 1 91 ? 11.515 -1.758 -17.148 1.00 91.44 91 TYR A CA 1
ATOM 720 C C . TYR A 1 91 ? 10.710 -0.939 -18.164 1.00 91.44 91 TYR A C 1
ATOM 722 O O . TYR A 1 91 ? 11.254 -0.130 -18.913 1.00 91.44 91 TYR A O 1
ATOM 730 N N . MET A 1 92 ? 9.387 -1.094 -18.129 1.00 93.38 92 MET A N 1
ATOM 731 C CA . MET A 1 92 ? 8.459 -0.248 -18.878 1.00 93.38 92 MET A CA 1
ATOM 732 C C . MET A 1 92 ? 7.872 0.850 -17.974 1.00 93.38 92 MET A C 1
ATOM 734 O O . MET A 1 92 ? 7.206 0.512 -16.989 1.00 93.38 92 MET A O 1
ATOM 738 N N . PRO A 1 93 ? 8.030 2.147 -18.309 1.00 92.62 93 PRO A N 1
ATOM 739 C CA . PRO A 1 93 ? 7.505 3.246 -17.496 1.00 92.62 93 PRO A CA 1
ATOM 740 C C . PRO A 1 93 ? 5.995 3.171 -17.257 1.00 92.62 93 PRO A C 1
ATOM 742 O O . PRO A 1 93 ? 5.546 3.406 -16.141 1.00 92.62 93 PRO A O 1
ATOM 745 N N . VAL A 1 94 ? 5.218 2.772 -18.270 1.00 95.12 94 VAL A N 1
ATOM 746 C CA . VAL A 1 94 ? 3.752 2.663 -18.166 1.00 95.12 94 VAL A CA 1
ATOM 747 C C . VAL A 1 94 ? 3.312 1.662 -17.093 1.00 95.12 94 VAL A C 1
ATOM 749 O O . VAL A 1 94 ? 2.377 1.935 -16.345 1.00 95.12 94 VAL A O 1
ATOM 752 N N . LEU A 1 95 ? 4.020 0.534 -16.968 1.00 95.44 95 LEU A N 1
ATOM 753 C CA . LEU A 1 95 ? 3.736 -0.500 -15.971 1.00 95.44 95 LEU A CA 1
ATOM 754 C C . LEU A 1 95 ? 4.119 -0.032 -14.562 1.00 95.44 95 LEU A C 1
ATOM 756 O O . LEU A 1 95 ? 3.348 -0.224 -13.624 1.00 95.44 95 LEU A O 1
ATOM 760 N N . GLY A 1 96 ? 5.255 0.662 -14.430 1.00 94.88 96 GLY A N 1
ATOM 761 C CA . GLY A 1 96 ? 5.661 1.283 -13.167 1.00 94.88 96 GLY A CA 1
ATOM 762 C C . GLY A 1 96 ? 4.670 2.353 -12.695 1.00 94.88 96 GLY A C 1
ATOM 763 O O . GLY A 1 96 ? 4.259 2.350 -11.536 1.00 94.88 96 GLY A O 1
ATOM 764 N N . SER A 1 97 ? 4.219 3.228 -13.599 1.00 95.38 97 SER A N 1
ATOM 765 C CA . SER A 1 97 ? 3.195 4.235 -13.302 1.00 95.38 97 SER A CA 1
ATOM 766 C C . SER A 1 97 ? 1.851 3.603 -12.942 1.00 95.38 97 SER A C 1
ATOM 768 O O . SER A 1 97 ? 1.222 4.040 -11.982 1.00 95.38 97 SER A O 1
ATOM 770 N N . ALA A 1 98 ? 1.423 2.554 -13.652 1.00 96.50 98 ALA A N 1
ATOM 771 C CA . ALA A 1 98 ? 0.195 1.829 -13.328 1.00 96.50 98 ALA A CA 1
ATOM 772 C C . ALA A 1 98 ? 0.250 1.226 -11.915 1.00 96.50 98 ALA A C 1
ATOM 774 O O . ALA A 1 98 ? -0.699 1.377 -11.144 1.00 96.50 98 ALA A O 1
ATOM 775 N N . GLN A 1 99 ? 1.382 0.617 -11.547 1.00 96.94 99 GLN A N 1
ATOM 776 C CA . GLN A 1 99 ? 1.587 0.078 -10.206 1.00 96.94 99 GLN A CA 1
ATOM 777 C C . GLN A 1 99 ? 1.557 1.181 -9.138 1.00 96.94 99 GLN A C 1
ATOM 779 O O . GLN A 1 99 ? 0.906 1.008 -8.109 1.00 96.94 99 GLN A O 1
ATOM 784 N N . LEU A 1 100 ? 2.209 2.327 -9.370 1.00 97.31 100 LEU A N 1
ATOM 785 C CA . LEU A 1 100 ? 2.195 3.468 -8.443 1.00 97.31 100 LEU A CA 1
ATOM 786 C C . LEU A 1 100 ? 0.791 4.037 -8.237 1.00 97.31 100 LEU A C 1
ATOM 788 O O . LEU A 1 100 ? 0.367 4.215 -7.095 1.00 97.31 100 LEU A O 1
ATOM 792 N N . LEU A 1 101 ? 0.062 4.281 -9.329 1.00 97.38 101 LEU A N 1
ATOM 793 C CA . LEU A 1 101 ? -1.309 4.791 -9.286 1.00 97.38 101 LEU A CA 1
ATOM 794 C C . LEU A 1 101 ? -2.209 3.847 -8.494 1.00 97.38 101 LEU A C 1
ATOM 796 O O . LEU A 1 101 ? -2.897 4.283 -7.572 1.00 97.38 101 LEU A O 1
ATOM 800 N N . TYR A 1 102 ? -2.132 2.549 -8.790 1.00 97.88 102 TYR A N 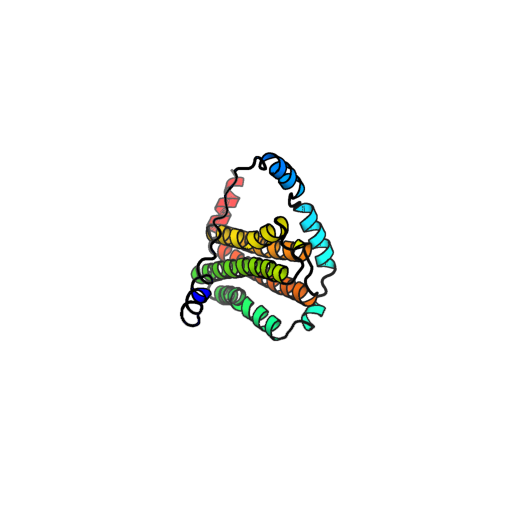1
ATOM 801 C CA . TYR A 1 102 ? -2.896 1.542 -8.067 1.00 97.88 102 TYR A CA 1
ATOM 802 C C . TYR A 1 102 ? -2.518 1.476 -6.585 1.00 97.88 102 TYR A C 1
ATOM 804 O O . TYR A 1 102 ? -3.388 1.390 -5.717 1.00 97.88 102 TYR A O 1
ATOM 812 N N . SER A 1 103 ? -1.226 1.584 -6.274 1.00 97.31 103 SER A N 1
ATOM 813 C CA . SER A 1 103 ? -0.751 1.591 -4.892 1.00 97.31 103 SER A CA 1
ATOM 814 C C . SER A 1 103 ? -1.280 2.801 -4.114 1.00 97.31 103 SER A C 1
ATOM 816 O O . SER A 1 103 ? -1.710 2.657 -2.970 1.00 97.31 103 SER A O 1
ATOM 818 N N . GLY A 1 104 ? -1.339 3.976 -4.749 1.00 97.38 104 GLY A N 1
ATOM 819 C CA . GLY A 1 104 ? -1.985 5.164 -4.194 1.00 97.38 104 GLY A CA 1
ATOM 820 C C . GLY A 1 104 ? -3.491 4.973 -3.970 1.00 97.38 104 GLY A C 1
ATOM 821 O O . GLY A 1 104 ? -4.005 5.320 -2.905 1.00 97.38 104 GLY A O 1
ATOM 822 N N . THR A 1 105 ? -4.199 4.355 -4.921 1.00 97.19 105 THR A N 1
ATOM 823 C CA . THR A 1 105 ? -5.627 4.020 -4.777 1.00 97.19 105 THR A CA 1
ATOM 824 C C . THR A 1 105 ? -5.875 3.086 -3.592 1.00 97.19 105 THR A C 1
ATOM 826 O O . THR A 1 105 ? -6.750 3.359 -2.771 1.00 97.19 105 THR A O 1
ATOM 829 N N . ILE A 1 106 ? -5.084 2.019 -3.454 1.00 96.69 106 ILE A N 1
ATOM 830 C CA . ILE A 1 106 ? -5.195 1.077 -2.334 1.00 96.69 106 ILE A CA 1
ATOM 831 C C . ILE A 1 106 ? -4.870 1.756 -1.005 1.00 96.69 106 ILE A C 1
ATOM 833 O O . ILE A 1 106 ? -5.594 1.564 -0.032 1.00 96.69 106 ILE A O 1
ATOM 837 N N . LEU A 1 107 ? -3.831 2.590 -0.955 1.00 96.94 107 LEU A N 1
ATOM 838 C CA . LEU A 1 107 ? -3.478 3.317 0.260 1.00 96.94 107 LEU A CA 1
ATOM 839 C C . LEU A 1 107 ? -4.600 4.277 0.703 1.00 96.94 107 LEU A C 1
ATOM 841 O O . LEU A 1 107 ? -4.922 4.346 1.889 1.00 96.94 107 LEU A O 1
ATOM 845 N N . SER A 1 108 ? -5.266 4.948 -0.242 1.00 96.56 108 SER A N 1
ATOM 846 C CA . SER A 1 108 ? -6.465 5.747 0.045 1.00 96.56 108 SER A CA 1
ATOM 847 C C . SER A 1 108 ? -7.640 4.881 0.522 1.00 96.56 108 SER A C 1
ATOM 849 O O . SER A 1 108 ? -8.290 5.217 1.516 1.00 96.56 108 SER A O 1
ATOM 851 N N . PHE A 1 109 ? -7.869 3.727 -0.115 1.00 95.38 109 PHE A N 1
ATOM 852 C CA . PHE A 1 109 ? -8.887 2.762 0.304 1.00 95.38 109 PHE A CA 1
ATOM 853 C C . PHE A 1 109 ? -8.653 2.250 1.732 1.00 95.38 109 PHE A C 1
ATOM 855 O O . PHE A 1 109 ? -9.612 2.123 2.491 1.00 95.38 109 PHE A O 1
ATOM 862 N N . LEU A 1 110 ? -7.404 2.011 2.145 1.00 94.12 110 LEU A N 1
ATOM 863 C CA . LEU A 1 110 ? -7.083 1.592 3.513 1.00 94.12 110 LEU A CA 1
ATOM 864 C C . LEU A 1 110 ? -7.513 2.642 4.549 1.00 94.12 110 LEU A C 1
ATOM 866 O O . LEU A 1 110 ? -8.145 2.279 5.545 1.00 94.12 110 LEU A O 1
ATOM 870 N N . GLY A 1 111 ? -7.273 3.929 4.279 1.00 93.06 111 GLY A N 1
ATOM 871 C CA . GLY A 1 111 ? -7.782 5.030 5.106 1.00 93.06 111 GLY A CA 1
ATOM 872 C C . GLY A 1 111 ? -9.313 5.039 5.192 1.00 93.06 111 GLY A C 1
ATOM 873 O O . GLY A 1 111 ? -9.884 5.111 6.284 1.00 93.06 111 GLY A O 1
ATOM 874 N N . GLY A 1 112 ? -9.985 4.841 4.053 1.00 92.62 112 GLY A N 1
ATOM 875 C CA . GLY A 1 112 ? -11.440 4.678 3.989 1.00 92.62 112 GLY A CA 1
ATOM 876 C C . GLY A 1 112 ? -11.952 3.464 4.775 1.00 92.62 112 GLY A C 1
ATOM 877 O O . GLY A 1 112 ? -12.948 3.572 5.487 1.00 92.62 112 GLY A O 1
ATOM 878 N N . SER A 1 113 ? -11.246 2.330 4.722 1.00 91.06 113 SER A N 1
ATOM 879 C CA . SER A 1 113 ? -11.597 1.111 5.464 1.00 91.06 113 SER A CA 1
ATOM 880 C C . SER A 1 113 ? -11.563 1.336 6.978 1.00 91.06 113 SER A C 1
ATOM 882 O O . SER A 1 113 ? -12.464 0.894 7.690 1.00 91.06 113 SER A O 1
ATOM 884 N N . LYS A 1 114 ? -10.566 2.092 7.458 1.00 90.88 114 LYS A N 1
ATOM 885 C CA . LYS A 1 114 ? -10.409 2.461 8.868 1.00 90.88 114 LYS A CA 1
ATOM 886 C C . LYS A 1 114 ? -11.485 3.445 9.321 1.00 90.88 114 LYS A C 1
ATOM 888 O O . LYS A 1 114 ? -12.032 3.303 10.411 1.00 90.88 114 LYS A O 1
ATOM 893 N N . PHE A 1 115 ? -11.819 4.431 8.489 1.00 91.31 115 PHE A N 1
ATOM 894 C CA . PHE A 1 115 ? -12.952 5.315 8.763 1.00 91.31 115 PHE A CA 1
ATOM 895 C C . PHE A 1 115 ? -14.268 4.520 8.831 1.00 91.31 115 PHE A C 1
ATOM 897 O O . PHE A 1 115 ? -15.039 4.669 9.776 1.00 91.31 115 PHE A O 1
ATOM 904 N N . GLY A 1 116 ? -14.492 3.613 7.877 1.00 89.69 116 GLY A N 1
ATOM 905 C CA . GLY A 1 116 ? -15.689 2.774 7.812 1.00 89.69 116 GLY A CA 1
ATOM 906 C C . GLY A 1 116 ? -15.852 1.828 9.005 1.00 89.69 116 GLY A C 1
ATOM 907 O O . GLY A 1 116 ? -16.976 1.604 9.457 1.00 89.69 116 GLY A O 1
ATOM 908 N N . SER A 1 117 ? -14.754 1.317 9.572 1.00 87.81 117 SER A N 1
ATOM 909 C CA . SER A 1 117 ? -14.834 0.493 10.782 1.00 87.81 117 SER A CA 1
ATOM 910 C C . SER A 1 117 ? -15.292 1.289 12.002 1.00 87.81 117 SER A C 1
ATOM 912 O O . SER A 1 117 ? -15.990 0.743 12.845 1.00 87.81 117 SER A O 1
ATOM 914 N N . MET A 1 118 ? -14.959 2.582 12.086 1.00 88.06 118 MET A N 1
ATOM 915 C CA . MET A 1 118 ? -15.386 3.439 13.202 1.00 88.06 118 MET A CA 1
ATOM 916 C C . MET A 1 118 ? -16.890 3.724 13.184 1.00 88.06 118 MET A C 1
ATOM 918 O O . MET A 1 118 ? -17.473 3.924 14.244 1.00 88.06 118 MET A O 1
ATOM 922 N N . LEU A 1 119 ? -17.533 3.694 12.010 1.00 86.00 119 LEU A N 1
ATOM 923 C CA . LEU A 1 119 ? -18.981 3.915 11.884 1.00 86.00 119 LEU A CA 1
ATOM 924 C C . LEU A 1 119 ? -19.821 2.849 12.600 1.00 86.00 119 LEU A C 1
ATOM 926 O O . LEU A 1 119 ? -20.967 3.117 12.948 1.00 86.00 119 LEU A O 1
ATOM 930 N N . HIS A 1 120 ? -19.261 1.657 12.806 1.00 80.94 120 HIS A N 1
ATOM 931 C CA . HIS A 1 120 ? -19.931 0.543 13.478 1.00 80.94 120 HIS A CA 1
ATOM 932 C C . HIS A 1 120 ? -19.602 0.467 14.976 1.00 80.94 120 HIS A C 1
ATOM 934 O O . HIS A 1 120 ? -20.120 -0.406 15.669 1.00 80.94 120 HIS A O 1
ATOM 940 N N . CYS A 1 121 ? -18.749 1.364 15.472 1.00 79.44 121 CYS A N 1
ATOM 941 C CA . CYS A 1 121 ? -18.340 1.411 16.867 1.00 79.44 121 CYS A CA 1
ATOM 942 C C . CYS A 1 121 ? -18.975 2.602 17.609 1.00 79.44 121 CYS A C 1
ATOM 944 O O . CYS A 1 121 ? -19.805 3.337 17.072 1.00 79.44 121 CYS A O 1
ATOM 946 N N . ASP A 1 122 ? -18.584 2.806 18.868 1.00 79.56 122 ASP A N 1
ATOM 947 C CA . ASP A 1 122 ? -19.110 3.889 19.696 1.00 79.56 122 ASP A CA 1
ATOM 948 C C . ASP A 1 122 ? -18.717 5.273 19.167 1.00 79.56 122 ASP A C 1
ATOM 950 O O . ASP A 1 122 ? -17.638 5.473 18.609 1.00 79.56 122 ASP A O 1
ATOM 954 N N . LYS A 1 123 ? -19.536 6.295 19.460 1.00 79.94 123 LYS A N 1
ATOM 955 C CA . LYS A 1 123 ? -19.220 7.703 19.130 1.00 79.94 123 LYS A CA 1
ATOM 956 C C . LYS A 1 123 ? -17.857 8.160 19.663 1.00 79.94 123 LYS A C 1
ATOM 958 O O . LYS A 1 123 ? -17.252 9.059 19.084 1.00 79.94 123 LYS A O 1
ATOM 963 N N . ASN A 1 124 ? -17.377 7.542 20.742 1.00 79.62 124 ASN A N 1
ATOM 964 C CA . ASN A 1 124 ? -16.071 7.826 21.335 1.00 79.62 124 ASN A CA 1
ATOM 965 C C . ASN A 1 124 ? -14.901 7.381 20.438 1.00 79.62 124 ASN A C 1
ATOM 967 O O . ASN A 1 124 ? -13.817 7.959 20.523 1.00 79.62 124 ASN A O 1
ATOM 971 N N . ASP A 1 125 ? -15.115 6.409 19.545 1.00 78.06 125 ASP A N 1
ATOM 972 C CA . ASP A 1 125 ? -14.100 5.957 18.592 1.00 78.06 125 ASP A CA 1
ATOM 973 C C . ASP A 1 125 ? -13.909 6.935 17.432 1.00 78.06 125 ASP A C 1
ATOM 975 O O . ASP A 1 125 ? -12.804 7.028 16.896 1.00 78.06 125 ASP A O 1
ATOM 979 N N . CYS A 1 126 ? -14.920 7.752 17.120 1.00 84.19 126 CYS A N 1
ATOM 980 C CA . CYS A 1 126 ? -14.844 8.875 16.180 1.00 84.19 126 CYS A CA 1
ATOM 981 C C . CYS A 1 126 ? -14.140 10.104 16.791 1.00 84.19 126 CYS A C 1
ATOM 983 O O . CYS A 1 126 ? -14.562 11.248 16.613 1.00 84.19 126 CYS A O 1
ATOM 985 N N . SER A 1 127 ? -13.060 9.877 17.538 1.00 86.75 127 SER A N 1
ATOM 986 C CA . SER A 1 127 ? -12.227 10.944 18.087 1.00 86.75 127 SER A CA 1
ATOM 987 C C . SER A 1 127 ? -11.430 11.649 16.983 1.00 86.75 127 SER A C 1
ATOM 989 O O . SER A 1 127 ? -11.066 11.045 15.973 1.00 86.75 127 SER A O 1
ATOM 991 N N . TRP A 1 128 ? -11.080 12.924 17.196 1.00 85.75 128 TRP A N 1
ATOM 992 C CA . TRP A 1 128 ? -10.227 13.696 16.275 1.00 85.75 128 TRP A CA 1
ATOM 993 C C . TRP A 1 128 ? -8.928 12.971 15.907 1.00 85.75 128 TRP A C 1
ATOM 995 O O . TRP A 1 128 ? -8.492 13.027 14.760 1.00 85.75 128 TRP A O 1
ATOM 1005 N N . LYS A 1 129 ? -8.338 12.255 16.873 1.00 87.25 129 LYS A N 1
ATOM 1006 C CA . LYS A 1 129 ? -7.130 11.449 16.675 1.00 87.25 129 LYS A CA 1
ATOM 1007 C C . LYS A 1 129 ? -7.383 10.316 15.68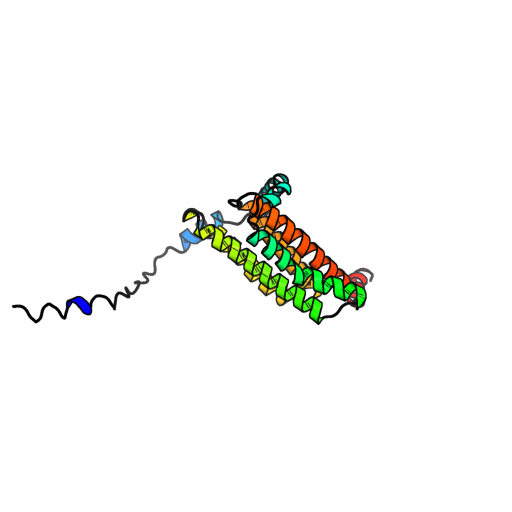1 1.00 87.25 129 LYS A C 1
ATOM 1009 O O . LYS A 1 129 ? -6.653 10.181 14.706 1.00 87.25 129 LYS A O 1
ATOM 1014 N N . ASN A 1 130 ? -8.430 9.528 15.904 1.00 87.25 130 ASN A N 1
ATOM 1015 C CA . ASN A 1 130 ? -8.743 8.360 15.084 1.00 87.25 130 ASN A CA 1
ATOM 1016 C C . ASN A 1 130 ? -9.169 8.739 13.663 1.00 87.25 130 ASN A C 1
ATOM 1018 O O . ASN A 1 130 ? -8.712 8.118 12.704 1.00 87.25 130 ASN A O 1
ATOM 1022 N N . ILE A 1 131 ? -9.969 9.800 13.523 1.00 89.94 131 ILE A N 1
ATOM 1023 C CA . ILE A 1 131 ? -10.341 10.353 12.218 1.00 89.94 131 ILE A CA 1
ATOM 1024 C C . ILE A 1 131 ? -9.110 10.903 11.495 1.00 89.94 131 ILE A C 1
ATOM 1026 O O . ILE A 1 131 ? -8.914 10.600 10.322 1.00 89.94 131 ILE A O 1
ATOM 1030 N N . GLY A 1 132 ? -8.235 11.636 12.193 1.00 91.06 132 GLY A N 1
ATOM 1031 C CA . GLY A 1 132 ? -6.962 12.090 11.634 1.00 91.06 132 GLY A CA 1
ATOM 1032 C C . GLY A 1 132 ? -6.129 10.924 11.096 1.00 91.06 132 GLY A C 1
ATOM 1033 O O . GLY A 1 132 ? -5.724 10.940 9.937 1.00 91.06 132 GLY A O 1
ATOM 1034 N N . LEU A 1 133 ? -5.966 9.860 11.890 1.00 90.75 133 LEU A N 1
ATOM 1035 C CA . LEU A 1 133 ? -5.261 8.639 11.482 1.00 90.75 133 LEU A CA 1
ATOM 1036 C C . LEU A 1 133 ? -5.914 7.922 10.286 1.00 90.75 133 LEU A C 1
ATOM 1038 O O . LEU A 1 133 ? -5.207 7.272 9.524 1.00 90.75 133 LEU A O 1
ATOM 1042 N N . ALA A 1 134 ? -7.233 8.033 10.102 1.00 91.88 134 ALA A N 1
ATOM 1043 C CA . ALA A 1 134 ? -7.935 7.480 8.941 1.00 91.88 134 ALA A CA 1
ATOM 1044 C C . ALA A 1 134 ? -7.747 8.318 7.664 1.00 91.88 134 ALA A C 1
ATOM 1046 O O . ALA A 1 134 ? -7.790 7.772 6.564 1.00 91.88 134 ALA A O 1
ATOM 1047 N N . MET A 1 135 ? -7.503 9.625 7.792 1.00 93.69 135 MET A N 1
ATOM 1048 C CA . MET A 1 135 ? -7.293 10.523 6.649 1.00 93.69 135 MET A CA 1
ATOM 1049 C C . MET A 1 135 ? -5.830 10.580 6.183 1.00 93.69 135 MET A C 1
ATOM 1051 O O . MET A 1 135 ? -5.580 10.826 5.002 1.00 93.69 135 MET A O 1
ATOM 1055 N N . ILE A 1 136 ? -4.865 10.318 7.077 1.00 93.50 136 ILE A N 1
ATOM 1056 C CA . ILE A 1 136 ? -3.424 10.333 6.759 1.00 93.50 136 ILE A CA 1
ATOM 1057 C C . ILE A 1 136 ? -3.078 9.482 5.523 1.00 93.50 136 ILE A C 1
ATOM 1059 O O . ILE A 1 136 ? -2.401 10.017 4.647 1.00 93.50 136 ILE A O 1
ATOM 1063 N N . PRO A 1 137 ? -3.542 8.222 5.375 1.00 95.00 137 PRO A N 1
ATOM 1064 C CA . PRO A 1 137 ? -3.202 7.400 4.213 1.00 95.00 137 PRO A CA 1
ATOM 1065 C C . PRO A 1 137 ? -3.594 8.027 2.868 1.00 95.00 137 PRO A C 1
ATOM 1067 O O . PRO A 1 137 ? -2.824 7.959 1.915 1.00 95.00 137 PRO A O 1
ATOM 1070 N N . ALA A 1 138 ? -4.751 8.692 2.783 1.00 94.88 138 ALA A N 1
ATOM 1071 C CA . ALA A 1 138 ? -5.203 9.323 1.542 1.00 94.88 138 ALA A CA 1
ATOM 1072 C C . ALA A 1 138 ? -4.331 10.531 1.157 1.00 94.88 138 ALA A C 1
ATOM 1074 O O . ALA A 1 138 ? -3.936 10.669 0.000 1.00 94.88 138 ALA A O 1
ATOM 1075 N N . VAL A 1 139 ? -3.978 11.370 2.136 1.00 95.69 139 VAL A N 1
ATOM 1076 C CA . VAL A 1 139 ? -3.061 12.503 1.920 1.00 95.69 139 VAL A CA 1
ATOM 1077 C C . VAL A 1 139 ? -1.658 12.000 1.577 1.00 95.69 139 VAL A C 1
ATOM 1079 O O . VAL A 1 139 ? -1.001 12.548 0.696 1.00 95.69 139 VAL A O 1
ATOM 1082 N N . TRP A 1 140 ? -1.212 10.922 2.223 1.00 96.69 140 TRP A N 1
ATOM 1083 C CA . TRP A 1 140 ? 0.075 10.288 1.950 1.00 96.69 140 TRP A CA 1
ATOM 1084 C C . TRP A 1 140 ? 0.151 9.741 0.524 1.00 96.69 140 TRP A C 1
ATOM 1086 O O . TRP A 1 140 ? 1.138 9.968 -0.171 1.00 96.69 140 TRP A O 1
ATOM 1096 N N . ALA A 1 141 ? -0.906 9.061 0.070 1.00 96.38 141 ALA A N 1
ATOM 1097 C CA . ALA A 1 141 ? -1.021 8.556 -1.293 1.00 96.38 141 ALA A CA 1
ATOM 1098 C C . ALA A 1 141 ? -0.930 9.686 -2.322 1.00 96.38 141 ALA A C 1
ATOM 1100 O O . ALA A 1 141 ? -0.151 9.596 -3.269 1.00 96.38 141 ALA A O 1
ATOM 1101 N N . TRP A 1 142 ? -1.682 10.768 -2.111 1.00 97.12 142 TRP A N 1
ATOM 1102 C CA . TRP A 1 142 ? -1.649 11.935 -2.988 1.00 97.12 142 TRP A CA 1
ATOM 1103 C C . TRP A 1 142 ? -0.251 12.563 -3.056 1.00 97.12 142 TRP A C 1
ATOM 1105 O O . TRP A 1 142 ? 0.276 12.760 -4.149 1.00 97.12 142 TRP A O 1
ATOM 1115 N N . SER A 1 143 ? 0.391 12.785 -1.906 1.00 96.12 143 SER A N 1
ATOM 1116 C CA . SER A 1 143 ? 1.759 13.312 -1.843 1.00 96.12 143 SER A CA 1
ATOM 1117 C C . SER A 1 143 ? 2.767 12.404 -2.545 1.00 96.12 143 SER A C 1
ATOM 1119 O O . SER A 1 143 ? 3.663 12.892 -3.227 1.00 96.12 143 SER A O 1
ATOM 1121 N N . ALA A 1 144 ? 2.623 11.082 -2.418 1.00 95.38 144 ALA A N 1
ATOM 1122 C CA . ALA A 1 144 ? 3.529 10.128 -3.044 1.00 95.38 144 ALA A CA 1
ATOM 1123 C C . ALA A 1 144 ? 3.465 10.170 -4.578 1.00 95.38 144 ALA A C 1
ATOM 1125 O O . ALA A 1 144 ? 4.497 10.045 -5.231 1.00 95.38 144 ALA A O 1
ATOM 1126 N N . LEU A 1 145 ? 2.275 10.381 -5.149 1.00 94.94 145 LEU A N 1
ATOM 1127 C CA . LEU A 1 145 ? 2.069 10.461 -6.599 1.00 94.94 145 LEU A CA 1
ATOM 1128 C C . LEU A 1 145 ? 2.605 11.757 -7.227 1.00 94.94 145 LEU A C 1
ATOM 1130 O O . LEU A 1 145 ? 2.807 11.799 -8.436 1.00 94.94 145 LEU A O 1
ATOM 1134 N N . LEU A 1 146 ? 2.851 12.798 -6.425 1.00 95.69 146 LEU A N 1
ATOM 1135 C CA . LEU A 1 146 ? 3.474 14.047 -6.880 1.00 95.69 146 LEU A CA 1
ATOM 1136 C C . LEU A 1 146 ? 5.007 13.968 -6.936 1.00 95.69 146 LEU A C 1
ATOM 1138 O O . LEU A 1 146 ? 5.649 14.855 -7.497 1.00 95.69 146 LEU A O 1
ATOM 1142 N N . LEU A 1 147 ? 5.603 12.935 -6.337 1.00 93.31 147 LEU A N 1
ATOM 1143 C CA . LEU A 1 147 ? 7.050 12.766 -6.295 1.00 93.31 147 LEU A CA 1
ATOM 1144 C C . LEU A 1 147 ? 7.585 12.125 -7.586 1.00 93.31 147 LEU A C 1
ATOM 1146 O O . LEU A 1 147 ? 6.873 11.373 -8.255 1.00 93.31 147 LEU A O 1
ATOM 1150 N N . PRO A 1 148 ? 8.873 12.340 -7.914 1.00 92.38 148 PRO A N 1
ATOM 1151 C CA . PRO A 1 148 ? 9.537 11.594 -8.976 1.00 92.38 148 PRO A CA 1
ATOM 1152 C C . PRO A 1 148 ? 9.462 10.084 -8.727 1.00 92.38 148 PRO A C 1
ATOM 1154 O O . PRO A 1 148 ? 9.557 9.636 -7.584 1.00 92.38 148 PRO A O 1
ATOM 1157 N N . THR A 1 149 ? 9.374 9.296 -9.800 1.00 90.38 149 THR A N 1
ATOM 1158 C CA . THR A 1 149 ? 9.086 7.849 -9.780 1.00 90.38 149 THR A CA 1
ATOM 1159 C C . THR A 1 149 ? 9.875 7.055 -8.733 1.00 90.38 149 THR A C 1
ATOM 1161 O O . THR A 1 149 ? 9.293 6.255 -8.003 1.00 90.38 149 THR A O 1
ATOM 1164 N N . GLY A 1 150 ? 11.187 7.291 -8.605 1.00 89.00 150 GLY A N 1
ATOM 1165 C CA . GLY A 1 150 ? 12.018 6.601 -7.610 1.00 89.00 150 GLY A CA 1
ATOM 1166 C C . GLY A 1 150 ? 11.585 6.871 -6.163 1.00 89.00 150 GLY A C 1
ATOM 1167 O O . GLY A 1 150 ? 11.422 5.936 -5.379 1.00 89.00 150 GLY A O 1
ATOM 1168 N N . PHE A 1 151 ? 11.333 8.139 -5.820 1.00 93.00 151 PHE A N 1
ATOM 1169 C CA . PHE A 1 151 ? 10.840 8.526 -4.496 1.00 93.00 151 PHE A CA 1
ATOM 1170 C C . PHE A 1 151 ? 9.383 8.112 -4.286 1.00 93.00 151 PHE A C 1
ATOM 1172 O O . PHE A 1 151 ? 9.032 7.690 -3.189 1.00 93.00 151 PHE A O 1
ATOM 1179 N N . ALA A 1 152 ? 8.553 8.159 -5.331 1.00 95.44 152 ALA A N 1
ATOM 1180 C CA . ALA A 1 152 ? 7.160 7.733 -5.266 1.00 95.44 152 ALA A CA 1
ATOM 1181 C C . ALA A 1 152 ? 7.027 6.277 -4.787 1.00 95.44 152 ALA A C 1
ATOM 1183 O O . ALA A 1 152 ? 6.234 6.007 -3.887 1.00 95.44 152 ALA A O 1
ATOM 1184 N N . PHE A 1 153 ? 7.847 5.345 -5.294 1.00 95.62 153 PHE A N 1
ATOM 1185 C CA . PHE A 1 153 ? 7.822 3.946 -4.836 1.00 95.62 153 PHE A CA 1
ATOM 1186 C C . PHE A 1 153 ? 8.158 3.806 -3.344 1.00 95.62 153 PHE A C 1
ATOM 1188 O O . PHE A 1 153 ? 7.478 3.069 -2.626 1.00 95.62 153 PHE A O 1
ATOM 1195 N N . LEU A 1 154 ? 9.171 4.530 -2.859 1.00 96.19 154 LEU A N 1
ATOM 1196 C CA . LEU A 1 154 ? 9.556 4.518 -1.443 1.00 96.19 154 LEU A CA 1
ATOM 1197 C C . LEU A 1 154 ? 8.467 5.133 -0.559 1.00 96.19 154 LEU A C 1
ATOM 1199 O O . LEU A 1 154 ? 8.114 4.576 0.484 1.00 96.19 154 LEU A O 1
ATOM 12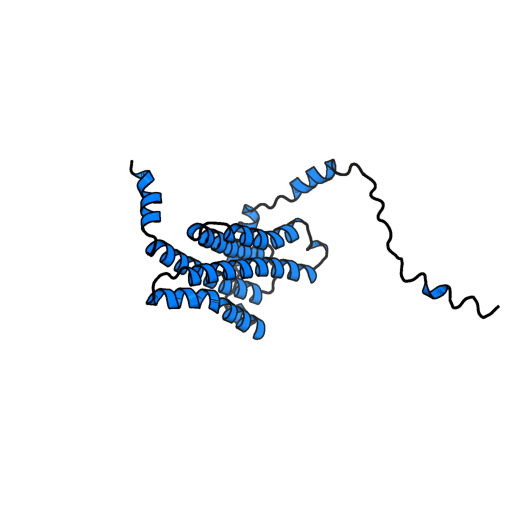03 N N . THR A 1 155 ? 7.901 6.260 -0.983 1.00 96.50 155 THR A N 1
ATOM 1204 C CA . THR A 1 155 ? 6.855 6.955 -0.235 1.00 96.50 155 THR A CA 1
ATOM 1205 C C . THR A 1 155 ? 5.566 6.134 -0.200 1.00 96.50 155 THR A C 1
ATOM 1207 O O . THR A 1 155 ? 4.961 6.016 0.862 1.00 96.50 155 THR A O 1
ATOM 1210 N N . VAL A 1 156 ? 5.153 5.485 -1.295 1.00 96.88 156 VAL A N 1
ATOM 1211 C CA . VAL A 1 156 ? 3.974 4.605 -1.252 1.00 96.88 156 VAL A CA 1
ATOM 1212 C C . VAL A 1 156 ? 4.243 3.346 -0.425 1.00 96.88 156 VAL A C 1
ATOM 1214 O O . VAL A 1 156 ? 3.403 2.972 0.391 1.00 96.88 156 VAL A O 1
ATOM 1217 N N . GLY A 1 157 ? 5.417 2.721 -0.562 1.00 96.75 157 GLY A N 1
ATOM 1218 C CA . GLY A 1 157 ? 5.786 1.550 0.239 1.00 96.75 157 GLY A CA 1
ATOM 1219 C C . GLY A 1 157 ? 5.775 1.840 1.744 1.00 96.75 157 GLY A C 1
ATOM 1220 O O . GLY A 1 157 ? 5.174 1.094 2.516 1.00 96.75 157 GLY A O 1
ATOM 1221 N N . THR A 1 158 ? 6.357 2.967 2.163 1.00 96.56 158 THR A N 1
ATOM 1222 C CA . THR A 1 158 ? 6.303 3.414 3.566 1.00 96.56 158 THR A CA 1
ATOM 1223 C C . THR A 1 158 ? 4.885 3.778 4.001 1.00 96.56 158 THR A C 1
ATOM 1225 O O . THR A 1 158 ? 4.507 3.453 5.122 1.00 96.56 158 THR A O 1
ATOM 1228 N N . GLY A 1 159 ? 4.068 4.360 3.119 1.00 96.25 159 GLY A N 1
ATOM 1229 C CA . GLY A 1 159 ? 2.658 4.646 3.387 1.00 96.25 159 GLY A CA 1
ATOM 1230 C C . GLY A 1 159 ? 1.828 3.387 3.649 1.00 96.25 159 GLY A C 1
ATOM 1231 O O . GLY A 1 159 ? 1.059 3.346 4.608 1.00 96.25 159 GLY A O 1
ATOM 1232 N N . LEU A 1 160 ? 2.022 2.328 2.853 1.00 96.69 160 LEU A N 1
ATOM 1233 C CA . LEU A 1 160 ? 1.361 1.031 3.048 1.00 96.69 160 LEU A CA 1
ATOM 1234 C C . LEU A 1 160 ? 1.739 0.406 4.400 1.00 96.69 160 LEU A C 1
ATOM 1236 O O . LEU A 1 160 ? 0.863 -0.044 5.142 1.00 96.69 160 LEU A O 1
ATOM 1240 N N . ILE A 1 161 ? 3.028 0.439 4.755 1.00 96.12 161 ILE A N 1
ATOM 1241 C CA . ILE A 1 161 ? 3.513 -0.033 6.061 1.00 96.12 161 ILE A CA 1
ATOM 1242 C C . ILE A 1 161 ? 2.923 0.816 7.191 1.00 96.12 161 ILE A C 1
ATOM 1244 O O . ILE A 1 161 ? 2.415 0.267 8.166 1.00 96.12 161 ILE A O 1
ATOM 1248 N N . ALA A 1 162 ? 2.940 2.143 7.061 1.00 94.06 162 ALA A N 1
ATOM 1249 C CA . ALA A 1 162 ? 2.395 3.054 8.062 1.00 94.06 162 ALA A CA 1
ATOM 1250 C C . ALA A 1 162 ? 0.894 2.822 8.280 1.00 94.06 162 ALA A C 1
ATOM 1252 O O . ALA A 1 162 ? 0.442 2.777 9.422 1.00 94.06 162 ALA A O 1
ATOM 1253 N N . SER A 1 163 ? 0.125 2.597 7.210 1.00 94.38 163 SER A N 1
ATOM 1254 C CA . SER A 1 163 ? -1.295 2.254 7.315 1.00 94.38 163 SER A CA 1
ATOM 1255 C C . SER A 1 163 ? -1.508 0.947 8.080 1.00 94.38 163 SER A C 1
ATOM 1257 O O . SER A 1 163 ? -2.403 0.876 8.921 1.00 94.38 163 SER A O 1
ATOM 1259 N N . LEU A 1 164 ? -0.675 -0.071 7.835 1.00 94.00 164 LEU A N 1
ATOM 1260 C CA . LEU A 1 164 ? -0.737 -1.333 8.573 1.00 94.00 164 LEU A CA 1
ATOM 1261 C C . LEU A 1 164 ? -0.391 -1.139 10.057 1.00 94.00 164 LEU A C 1
ATOM 1263 O O . LEU A 1 164 ? -1.102 -1.648 10.918 1.00 94.00 164 LEU A O 1
ATOM 1267 N N . VAL A 1 165 ? 0.654 -0.368 10.365 1.00 92.81 165 VAL A N 1
ATOM 1268 C CA . VAL A 1 165 ? 1.038 -0.018 11.745 1.00 92.81 165 VAL A CA 1
ATOM 1269 C C . VAL A 1 165 ? -0.115 0.686 12.461 1.00 92.81 165 VAL A C 1
ATOM 1271 O O . VAL A 1 165 ? -0.467 0.316 13.577 1.00 92.81 165 VAL A O 1
ATOM 1274 N N . ILE A 1 166 ? -0.760 1.654 11.806 1.00 90.94 166 ILE A N 1
ATOM 1275 C CA . ILE A 1 166 ? -1.917 2.374 12.351 1.00 90.94 166 ILE A CA 1
ATOM 1276 C C . ILE A 1 166 ? -3.090 1.421 12.626 1.00 90.94 166 ILE A C 1
ATOM 1278 O O . ILE A 1 166 ? -3.772 1.556 13.648 1.00 90.94 166 ILE A O 1
ATOM 1282 N N . ASP A 1 167 ? -3.355 0.474 11.728 1.00 90.19 167 ASP A N 1
ATOM 1283 C CA . ASP A 1 167 ? -4.414 -0.521 11.907 1.00 90.19 167 ASP A CA 1
ATOM 1284 C C . ASP A 1 167 ? -4.119 -1.487 13.060 1.00 90.19 167 ASP A C 1
ATOM 1286 O O . ASP A 1 167 ? -5.015 -1.782 13.849 1.00 90.19 167 ASP A O 1
ATOM 1290 N N . LEU A 1 168 ? -2.864 -1.911 13.206 1.00 89.00 168 LEU A N 1
ATOM 1291 C CA . LEU A 1 168 ? -2.421 -2.791 14.285 1.00 89.00 168 LEU A CA 1
ATOM 1292 C C . LEU A 1 168 ? -2.403 -2.094 15.647 1.00 89.00 168 LEU A C 1
ATOM 1294 O O . LEU A 1 168 ? -2.772 -2.708 16.643 1.00 89.00 168 LEU A O 1
ATOM 1298 N N . ALA A 1 169 ? -2.024 -0.818 15.706 1.00 86.19 169 ALA A N 1
ATOM 1299 C CA . ALA A 1 169 ? -2.005 -0.046 16.949 1.00 86.19 169 ALA A CA 1
ATOM 1300 C C . ALA A 1 169 ? -3.416 0.286 17.464 1.00 86.19 169 ALA A C 1
ATOM 1302 O O . ALA A 1 169 ? -3.644 0.362 18.664 1.00 86.19 169 ALA A O 1
ATOM 1303 N N . THR A 1 170 ? -4.389 0.473 16.565 1.00 75.69 170 THR A N 1
ATOM 1304 C CA . THR A 1 170 ? -5.764 0.880 16.934 1.00 75.69 170 THR A CA 1
ATOM 1305 C C . THR A 1 170 ? -6.729 -0.313 17.008 1.00 75.69 170 THR A C 1
ATOM 1307 O O . THR A 1 170 ? -7.939 -0.140 16.871 1.00 75.69 170 THR A O 1
ATOM 1310 N N . SER A 1 171 ? -6.212 -1.540 17.107 1.00 63.03 171 SER A N 1
ATOM 1311 C CA . SER A 1 171 ? -6.947 -2.732 16.682 1.00 63.03 171 SER A CA 1
ATOM 1312 C C . SER A 1 171 ? -8.191 -3.028 17.534 1.00 63.03 171 SER A C 1
ATOM 1314 O O . SER A 1 171 ? -8.103 -3.529 18.652 1.00 63.03 171 SER A O 1
ATOM 1316 N N . LYS A 1 172 ? -9.368 -2.770 16.951 1.00 76.94 172 LYS A N 1
ATOM 1317 C CA . LYS A 1 172 ? -10.655 -3.411 17.289 1.00 76.94 172 LYS A CA 1
ATOM 1318 C C . LYS A 1 172 ? -11.099 -4.378 16.184 1.00 76.94 172 LYS A C 1
ATOM 1320 O O . LYS A 1 172 ? -12.274 -4.715 16.071 1.00 76.94 172 LYS A O 1
ATOM 1325 N N . TYR A 1 173 ? -10.173 -4.764 15.309 1.00 84.00 173 TYR A N 1
ATOM 1326 C CA . TYR A 1 173 ? -10.478 -5.617 14.172 1.00 84.00 173 TYR A CA 1
ATOM 1327 C C . TYR A 1 173 ? -10.526 -7.088 14.587 1.00 84.00 173 TYR A C 1
ATOM 1329 O O . TYR A 1 173 ? -9.766 -7.504 15.465 1.00 84.00 173 TYR A O 1
ATOM 1337 N N . PRO A 1 174 ? -11.364 -7.908 13.932 1.00 88.12 174 PRO A N 1
ATOM 1338 C CA . PRO A 1 174 ? -11.321 -9.343 14.149 1.00 88.12 174 PRO A CA 1
ATOM 1339 C C . PRO A 1 174 ? -9.969 -9.918 13.673 1.00 88.12 174 PRO A C 1
ATOM 1341 O O . PRO A 1 174 ? -9.428 -9.438 12.669 1.00 88.12 174 PRO A O 1
ATOM 1344 N N . PRO A 1 175 ? -9.435 -10.969 14.328 1.00 89.44 175 PRO A N 1
ATOM 1345 C CA . PRO A 1 175 ? -8.101 -11.507 14.030 1.00 89.44 175 PRO A CA 1
ATOM 1346 C C . PRO A 1 175 ? -7.878 -11.866 12.553 1.00 89.44 175 PRO A C 1
ATOM 1348 O O . PRO A 1 175 ? -6.841 -11.535 11.981 1.00 89.44 175 PRO A O 1
ATOM 1351 N N . TRP A 1 176 ? -8.887 -12.446 11.889 1.00 90.69 176 TRP A N 1
ATOM 1352 C CA . TRP A 1 176 ? -8.809 -12.809 10.468 1.00 90.69 176 TRP A CA 1
ATOM 1353 C C . TRP A 1 176 ? -8.554 -11.601 9.551 1.00 90.69 176 TRP A C 1
ATOM 1355 O O . TRP A 1 176 ? -7.839 -11.720 8.556 1.00 90.69 176 TRP A O 1
ATOM 1365 N N . PHE A 1 177 ? -9.109 -10.430 9.883 1.00 90.25 177 PHE A N 1
ATOM 1366 C CA . PHE A 1 177 ? -8.969 -9.217 9.074 1.00 90.25 177 PHE A CA 1
ATOM 1367 C C . PHE A 1 177 ? -7.577 -8.611 9.227 1.00 90.25 177 PHE A C 1
ATOM 1369 O O . PHE A 1 177 ? -6.992 -8.134 8.254 1.00 90.25 177 PHE A O 1
ATOM 1376 N N . VAL A 1 178 ? -7.020 -8.690 10.436 1.00 90.94 178 VAL A N 1
ATOM 1377 C CA . VAL A 1 178 ? -5.646 -8.274 10.718 1.00 90.94 178 VAL A CA 1
ATOM 1378 C C . VAL A 1 178 ? -4.654 -9.151 9.956 1.00 90.94 178 VAL A C 1
ATOM 1380 O O . VAL A 1 178 ? -3.810 -8.624 9.232 1.00 90.94 178 VAL A O 1
ATOM 1383 N N . SER A 1 179 ? -4.796 -10.478 10.036 1.00 92.31 179 SER A N 1
ATOM 1384 C CA . SER A 1 179 ? -3.941 -11.419 9.300 1.00 92.31 179 SER A CA 1
ATOM 1385 C C . SER A 1 179 ? -4.020 -11.207 7.786 1.00 92.31 179 SER A C 1
ATOM 1387 O O . SER A 1 179 ? -2.993 -11.227 7.104 1.00 92.31 179 SER A O 1
ATOM 1389 N N . LEU A 1 180 ? -5.217 -10.929 7.258 1.00 93.00 180 LEU A N 1
ATOM 1390 C CA . LEU A 1 180 ? -5.407 -10.592 5.848 1.00 93.00 180 LEU A CA 1
ATOM 1391 C C . LEU A 1 180 ? -4.678 -9.296 5.467 1.00 93.00 180 LEU A C 1
ATOM 1393 O O . LEU A 1 180 ? -3.938 -9.290 4.485 1.00 93.00 180 LEU A O 1
ATOM 1397 N N . LYS A 1 181 ? -4.832 -8.214 6.244 1.00 92.88 181 LYS A N 1
ATOM 1398 C CA . LYS A 1 181 ? -4.122 -6.948 5.995 1.00 92.88 181 LYS A CA 1
ATOM 1399 C C . LYS A 1 181 ? -2.604 -7.128 6.036 1.00 92.88 181 LYS A C 1
ATOM 1401 O O . LYS A 1 181 ? -1.921 -6.614 5.156 1.00 92.88 181 LYS A O 1
ATOM 1406 N N . CYS A 1 182 ? -2.076 -7.897 6.988 1.00 93.81 182 CYS A N 1
ATOM 1407 C CA . CYS A 1 182 ? -0.650 -8.223 7.042 1.00 93.81 182 CYS A CA 1
ATOM 1408 C C . CYS A 1 182 ? -0.181 -8.943 5.769 1.00 93.81 182 CYS A C 1
ATOM 1410 O O . CYS A 1 182 ? 0.809 -8.531 5.165 1.00 93.81 182 CYS A O 1
ATOM 1412 N N . PHE A 1 183 ? -0.906 -9.979 5.330 1.00 95.12 183 PHE A N 1
ATOM 1413 C CA . PHE A 1 183 ? -0.573 -10.739 4.122 1.00 95.12 183 PHE A CA 1
ATOM 1414 C C . PHE A 1 183 ? -0.590 -9.870 2.853 1.00 95.12 183 PHE A C 1
ATOM 1416 O O . PHE A 1 183 ? 0.361 -9.897 2.063 1.00 95.12 183 PHE A O 1
ATOM 1423 N N . LEU A 1 184 ? -1.647 -9.074 2.670 1.00 95.06 184 LEU A N 1
ATOM 1424 C CA . LEU A 1 184 ? -1.805 -8.213 1.498 1.00 95.06 184 LEU A CA 1
ATOM 1425 C C . LEU A 1 184 ? -0.747 -7.108 1.465 1.00 95.06 184 LEU A C 1
ATOM 1427 O O . LEU A 1 184 ? -0.110 -6.911 0.433 1.00 95.06 184 LEU A O 1
ATOM 1431 N N . THR A 1 185 ? -0.511 -6.427 2.589 1.00 95.56 185 THR A N 1
ATOM 1432 C CA . THR A 1 185 ? 0.485 -5.351 2.673 1.00 95.56 185 THR A CA 1
ATOM 1433 C C . THR A 1 185 ? 1.900 -5.879 2.481 1.00 95.56 185 THR A C 1
ATOM 1435 O O . THR A 1 185 ? 2.669 -5.272 1.741 1.00 95.56 185 THR A O 1
ATOM 1438 N N . PHE A 1 186 ? 2.249 -7.019 3.086 1.00 96.06 186 PHE A N 1
ATOM 1439 C CA . PHE A 1 186 ? 3.562 -7.637 2.890 1.00 96.06 186 PHE A CA 1
ATOM 1440 C C . PHE A 1 186 ? 3.817 -7.940 1.411 1.00 96.06 186 PHE A C 1
ATOM 1442 O O . PHE A 1 186 ? 4.855 -7.568 0.864 1.00 96.06 186 PHE A O 1
ATOM 1449 N N . THR A 1 187 ? 2.834 -8.555 0.751 1.00 96.75 187 THR A N 1
ATOM 1450 C CA . THR A 1 187 ? 2.932 -8.886 -0.671 1.00 96.75 187 THR A CA 1
ATOM 1451 C C . THR A 1 187 ? 3.026 -7.617 -1.521 1.00 96.75 187 THR A C 1
ATOM 1453 O O . THR A 1 187 ? 3.941 -7.489 -2.328 1.00 96.75 187 THR A O 1
ATOM 1456 N N . ALA A 1 188 ? 2.153 -6.631 -1.299 1.00 97.12 188 ALA A N 1
ATOM 1457 C CA . ALA A 1 188 ? 2.175 -5.360 -2.022 1.00 97.12 188 ALA A CA 1
ATOM 1458 C C . ALA A 1 188 ? 3.529 -4.637 -1.899 1.00 97.12 188 ALA A C 1
ATOM 1460 O O . ALA A 1 188 ? 4.112 -4.246 -2.910 1.00 97.12 188 ALA A O 1
ATOM 1461 N N . VAL A 1 189 ? 4.069 -4.513 -0.681 1.00 97.38 189 VAL A N 1
ATOM 1462 C CA . VAL A 1 189 ? 5.369 -3.870 -0.430 1.00 97.38 189 VAL A CA 1
ATOM 1463 C C . VAL A 1 189 ? 6.500 -4.620 -1.131 1.00 97.38 189 VAL A C 1
ATOM 1465 O O . VAL A 1 189 ? 7.349 -3.984 -1.752 1.00 97.38 189 VAL A O 1
ATOM 1468 N N . LEU A 1 190 ? 6.498 -5.956 -1.097 1.00 97.75 190 LEU A N 1
ATOM 1469 C CA . LEU A 1 190 ? 7.494 -6.758 -1.805 1.00 97.75 190 LEU A CA 1
ATOM 1470 C C . LEU A 1 190 ? 7.501 -6.439 -3.308 1.00 97.75 190 LEU A C 1
ATOM 1472 O O . LEU A 1 190 ? 8.555 -6.152 -3.870 1.00 97.75 190 LEU A O 1
ATOM 1476 N N . PHE A 1 191 ? 6.334 -6.420 -3.954 1.00 97.56 191 PHE A N 1
ATOM 1477 C CA . PHE A 1 191 ? 6.229 -6.115 -5.384 1.00 97.56 191 PHE A CA 1
ATOM 1478 C C . PHE A 1 191 ? 6.548 -4.647 -5.716 1.00 97.56 191 PHE A C 1
ATOM 1480 O O . PHE A 1 191 ? 7.140 -4.369 -6.759 1.00 97.56 191 PHE A O 1
ATOM 1487 N N . VAL A 1 192 ? 6.240 -3.700 -4.825 1.00 97.06 192 VAL A N 1
ATOM 1488 C CA . VAL A 1 192 ? 6.687 -2.296 -4.932 1.00 97.06 192 VAL A CA 1
ATOM 1489 C C . VAL A 1 192 ? 8.212 -2.202 -4.924 1.00 97.06 192 VAL A C 1
ATOM 1491 O O . VAL A 1 192 ? 8.787 -1.535 -5.784 1.00 97.06 192 VAL A O 1
ATOM 1494 N N . LEU A 1 193 ? 8.881 -2.914 -4.014 1.00 96.81 193 LEU A N 1
ATOM 1495 C CA . LEU A 1 193 ? 10.343 -2.938 -3.942 1.00 96.81 193 LEU A CA 1
ATOM 1496 C C . LEU A 1 193 ? 10.977 -3.620 -5.161 1.00 96.81 193 LEU A C 1
ATOM 1498 O O . LEU A 1 193 ? 12.012 -3.164 -5.645 1.00 96.81 193 LEU A O 1
ATOM 1502 N N . LEU A 1 194 ? 10.357 -4.677 -5.693 1.00 96.25 194 LEU A N 1
ATOM 1503 C CA . LEU A 1 194 ? 10.821 -5.331 -6.920 1.00 96.25 194 LEU A CA 1
ATOM 1504 C C . LEU A 1 194 ? 10.718 -4.404 -8.139 1.00 96.25 194 LEU A C 1
ATOM 1506 O O . LEU A 1 194 ? 11.676 -4.310 -8.909 1.00 96.25 194 LEU A O 1
ATOM 1510 N N . CYS A 1 195 ? 9.611 -3.671 -8.285 1.00 94.94 195 CYS A N 1
ATOM 1511 C CA . CYS A 1 195 ? 9.459 -2.685 -9.355 1.00 94.94 195 CYS A CA 1
ATOM 1512 C C . CYS A 1 195 ? 10.446 -1.516 -9.190 1.00 94.94 195 CYS A C 1
ATOM 1514 O O . CYS A 1 195 ? 11.059 -1.079 -10.165 1.00 94.94 195 CYS A O 1
ATOM 1516 N N . LEU A 1 196 ? 10.677 -1.049 -7.955 1.00 95.00 196 LEU A N 1
ATOM 1517 C CA . LEU A 1 196 ? 11.704 -0.046 -7.664 1.00 95.00 196 LEU A CA 1
ATOM 1518 C C . LEU A 1 196 ? 13.103 -0.547 -8.047 1.00 95.00 196 LEU A C 1
ATOM 1520 O O . LEU A 1 196 ? 13.861 0.181 -8.684 1.00 95.00 196 LEU A O 1
ATOM 1524 N N . LYS A 1 197 ? 13.448 -1.795 -7.713 1.00 94.00 197 LYS A N 1
ATOM 1525 C CA . LYS A 1 197 ? 14.723 -2.404 -8.116 1.00 94.00 197 LYS A CA 1
ATOM 1526 C C . LYS A 1 197 ? 14.880 -2.388 -9.639 1.00 94.00 197 LYS A C 1
ATOM 1528 O O . LYS A 1 197 ? 15.943 -2.017 -10.127 1.00 94.00 197 LYS A O 1
ATOM 1533 N N . GLN A 1 198 ? 13.847 -2.778 -10.386 1.00 92.38 198 GLN A N 1
ATOM 1534 C CA . GLN A 1 198 ? 13.873 -2.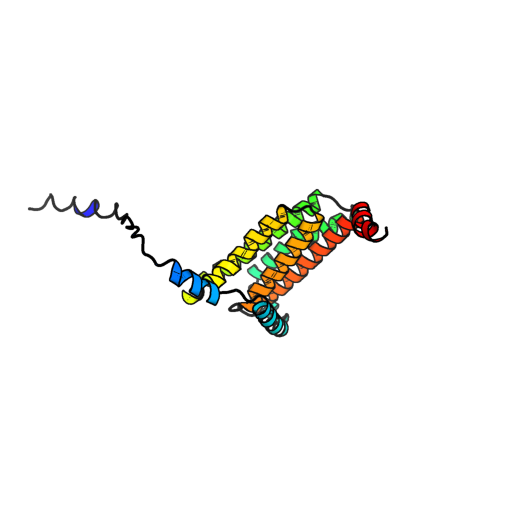762 -11.854 1.00 92.38 198 GLN A CA 1
ATOM 1535 C C . GLN A 1 198 ? 14.034 -1.337 -12.404 1.00 92.38 198 GLN A C 1
ATOM 1537 O O . GLN A 1 198 ? 14.850 -1.119 -13.299 1.00 92.38 198 GLN A O 1
ATOM 1542 N N . TYR A 1 199 ? 13.324 -0.362 -11.828 1.00 92.19 199 TYR A N 1
ATOM 1543 C CA . TYR A 1 199 ? 13.470 1.054 -12.169 1.00 92.19 199 TYR A CA 1
ATOM 1544 C C . TYR A 1 199 ? 14.906 1.549 -11.958 1.00 92.19 199 TYR A C 1
ATOM 1546 O O . TYR A 1 199 ? 15.468 2.186 -12.847 1.00 92.19 199 TYR A O 1
ATOM 1554 N N . LEU A 1 200 ? 15.513 1.239 -10.808 1.00 91.00 200 LEU A N 1
ATOM 1555 C CA . LEU A 1 200 ? 16.884 1.642 -10.487 1.00 91.00 200 LEU A CA 1
ATOM 1556 C C . LEU A 1 200 ? 17.911 0.958 -11.390 1.00 91.00 200 LEU A C 1
ATOM 1558 O O . LEU A 1 200 ? 18.850 1.604 -11.841 1.00 91.00 200 LEU A O 1
ATOM 1562 N N . PHE A 1 201 ? 17.721 -0.330 -11.682 1.00 88.75 201 PHE A N 1
ATOM 1563 C CA . PHE A 1 201 ? 18.607 -1.078 -12.571 1.00 88.75 201 PHE A CA 1
ATOM 1564 C C . PHE A 1 201 ? 18.609 -0.500 -13.991 1.00 88.75 201 PHE A C 1
ATOM 1566 O O . PHE A 1 201 ? 19.669 -0.349 -14.591 1.0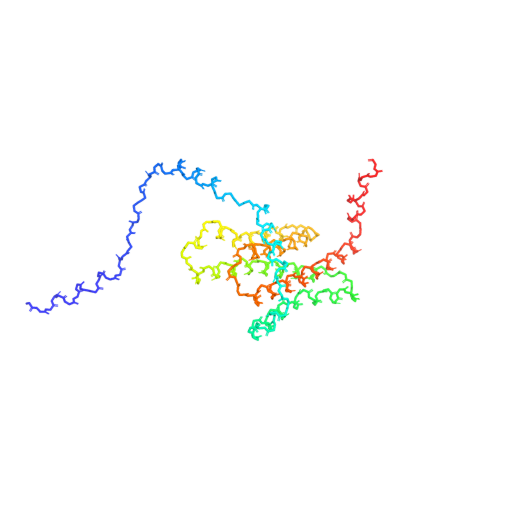0 88.75 201 PHE A O 1
ATOM 1573 N N . ASN A 1 202 ? 17.436 -0.122 -14.507 1.00 87.62 202 ASN A N 1
ATOM 1574 C CA . ASN A 1 202 ? 17.308 0.499 -15.825 1.00 87.62 202 ASN A CA 1
ATOM 1575 C C . ASN A 1 202 ? 17.876 1.926 -15.867 1.00 87.62 202 ASN A C 1
ATOM 1577 O O . ASN A 1 202 ? 18.411 2.356 -16.881 1.00 87.62 202 ASN A O 1
ATOM 1581 N N . ASN A 1 203 ? 17.765 2.666 -14.763 1.00 83.56 203 ASN A N 1
ATOM 1582 C CA . ASN A 1 203 ? 18.172 4.068 -14.654 1.00 83.56 203 ASN A CA 1
ATOM 1583 C C . ASN A 1 203 ? 19.458 4.225 -13.823 1.00 83.56 203 ASN A C 1
ATOM 1585 O O . ASN A 1 203 ? 19.586 5.152 -13.022 1.00 83.56 203 ASN A O 1
ATOM 1589 N N . ARG A 1 204 ? 20.415 3.306 -14.011 1.00 73.25 204 ARG A N 1
ATOM 1590 C CA . ARG A 1 204 ? 21.633 3.173 -13.192 1.00 73.25 204 ARG A CA 1
ATOM 1591 C C . ARG A 1 204 ? 22.431 4.475 -13.040 1.00 73.25 204 ARG A C 1
ATOM 1593 O O . ARG A 1 204 ? 22.968 4.730 -11.964 1.00 73.25 204 ARG A O 1
ATOM 1600 N N . HIS A 1 205 ? 22.420 5.334 -14.059 1.00 66.88 205 HIS A N 1
ATOM 1601 C CA . HIS A 1 205 ? 23.078 6.645 -14.039 1.00 66.88 205 HIS A CA 1
ATOM 1602 C C . HIS A 1 205 ? 22.633 7.555 -12.873 1.00 66.88 205 HIS A C 1
ATOM 1604 O O . HIS A 1 205 ? 23.442 8.324 -12.362 1.00 66.88 205 HIS A O 1
ATOM 1610 N N . TYR A 1 206 ? 21.391 7.442 -12.381 1.00 64.44 206 TYR A N 1
ATOM 1611 C CA . TYR A 1 206 ? 20.928 8.216 -11.216 1.00 64.44 206 TYR A CA 1
ATOM 1612 C C . TYR A 1 206 ? 21.535 7.731 -9.895 1.00 64.44 206 TYR A C 1
ATOM 1614 O O . TYR A 1 206 ? 21.734 8.527 -8.979 1.00 64.44 206 TYR A O 1
ATOM 1622 N N . TYR A 1 207 ? 21.835 6.436 -9.784 1.00 61.19 207 TYR A N 1
ATOM 1623 C CA . TYR A 1 207 ? 22.465 5.871 -8.591 1.00 61.19 207 TYR A CA 1
ATOM 1624 C C . TYR A 1 207 ? 23.930 6.302 -8.498 1.00 61.19 207 TYR A C 1
ATOM 1626 O O . TYR A 1 207 ? 24.416 6.664 -7.432 1.00 61.19 207 TYR A O 1
ATOM 1634 N N . GLU A 1 208 ? 24.616 6.316 -9.63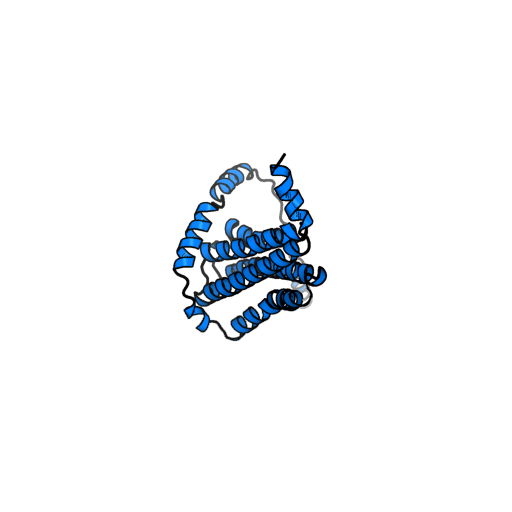8 1.00 63.38 208 GLU A N 1
ATOM 1635 C CA . GLU A 1 208 ? 26.014 6.732 -9.733 1.00 63.38 208 GLU A CA 1
ATOM 1636 C C . GLU A 1 208 ? 26.180 8.234 -9.466 1.00 63.38 208 GLU A C 1
ATOM 1638 O O . GLU A 1 208 ? 27.130 8.611 -8.792 1.00 63.38 208 GLU A O 1
ATOM 1643 N N . ALA A 1 209 ? 25.225 9.082 -9.866 1.00 64.25 209 ALA A N 1
ATOM 1644 C CA . ALA A 1 209 ? 25.222 10.500 -9.495 1.00 64.25 209 ALA A CA 1
ATOM 1645 C C . ALA A 1 209 ? 24.955 10.725 -7.991 1.00 64.25 209 ALA A C 1
ATOM 1647 O O . ALA A 1 209 ? 25.664 11.492 -7.348 1.00 64.25 209 ALA A O 1
ATOM 1648 N N . ALA A 1 210 ? 23.977 10.020 -7.406 1.00 62.81 210 ALA A N 1
ATOM 1649 C CA . ALA A 1 210 ? 23.626 10.168 -5.989 1.00 62.81 210 ALA A CA 1
ATOM 1650 C C . ALA A 1 210 ? 24.688 9.607 -5.021 1.00 62.81 210 ALA A C 1
ATOM 1652 O O . ALA A 1 210 ? 24.782 10.046 -3.875 1.00 62.81 210 ALA A O 1
ATOM 1653 N N . VAL A 1 211 ? 25.470 8.613 -5.457 1.00 65.38 211 VAL A N 1
ATOM 1654 C CA . VAL A 1 211 ? 26.557 8.011 -4.664 1.00 65.38 211 VAL A CA 1
ATOM 1655 C C . VAL A 1 211 ? 27.915 8.642 -4.991 1.00 65.38 211 VAL A C 1
ATOM 1657 O O . VAL A 1 211 ? 28.742 8.791 -4.094 1.00 65.38 211 VAL A O 1
ATOM 1660 N N . GLY A 1 212 ? 28.139 9.054 -6.241 1.00 55.69 212 GLY A N 1
ATOM 1661 C CA . GLY A 1 212 ? 29.390 9.651 -6.718 1.00 55.69 212 GLY A CA 1
ATOM 1662 C C . GLY A 1 212 ? 29.693 11.031 -6.135 1.00 55.69 212 GLY A C 1
ATOM 1663 O O . GLY A 1 212 ? 30.861 11.382 -5.999 1.00 55.69 212 GLY A O 1
ATOM 1664 N N . GLU A 1 213 ? 28.679 11.779 -5.692 1.00 55.06 213 GLU A N 1
ATOM 1665 C CA . GLU A 1 213 ? 28.870 13.072 -5.016 1.00 55.06 213 GLU A CA 1
ATOM 1666 C C . GLU A 1 213 ? 29.559 12.941 -3.641 1.00 55.06 213 GLU A C 1
ATOM 1668 O O . GLU A 1 213 ? 30.127 13.904 -3.143 1.00 55.06 213 GLU A O 1
ATOM 1673 N N . LYS A 1 214 ? 29.589 11.746 -3.029 1.00 55.03 214 LYS A N 1
ATOM 1674 C CA . LYS A 1 214 ? 30.305 11.517 -1.758 1.00 55.03 214 LYS A CA 1
ATOM 1675 C C . LYS A 1 214 ? 31.790 11.165 -1.917 1.00 55.03 214 LYS A C 1
ATOM 1677 O O . LYS A 1 214 ? 32.439 10.899 -0.908 1.00 55.03 214 LYS A O 1
ATOM 1682 N N . SER A 1 215 ? 32.315 11.112 -3.144 1.00 53.22 215 SER A N 1
ATOM 1683 C CA . SER A 1 215 ? 33.686 10.656 -3.425 1.00 53.22 215 SER A CA 1
ATOM 1684 C C . SER A 1 215 ? 34.666 11.760 -3.856 1.00 53.22 215 SER A C 1
ATOM 1686 O O . SER A 1 215 ? 35.800 11.418 -4.191 1.00 53.22 215 SER A O 1
ATOM 1688 N N . ASN A 1 216 ? 34.274 13.038 -3.841 1.00 45.75 216 ASN A N 1
ATOM 1689 C CA . ASN A 1 216 ? 35.168 14.176 -4.102 1.00 45.75 216 ASN A CA 1
ATOM 1690 C C . ASN A 1 216 ? 35.185 15.154 -2.929 1.00 45.75 216 ASN A C 1
ATOM 1692 O O . ASN A 1 216 ? 34.084 15.499 -2.447 1.00 45.75 216 ASN A O 1
#

Sequence (216 aa):
VSHQQRFKSRKDSLLGVKCVDFKKNTRFLHTAKSLKQNQVDILSLVQDARLNVGNVQMRDLKNAPLPVFWFGVAGLVPYVAPVFVQVFTGYMPVLGSAQLLYSGTILSFLGGSKFGSMLHCDKNDCSWKNIGLAMIPAVWAWSALLLPTGFAFLTVGTGLIASLVIDLATSKYPPWFVSLKCFLTFTAVLFVLLCLKQYLFNNRHYYEAAVGEKSN

InterPro domains:
  IPR021836 Protein of unknown function DUF3429 [PF11911] (65-195)
  IPR021836 Protein of unknown function DUF3429 [PTHR15887] (30-194)

Secondary structure (DSSP, 8-state):
--SSSTTGGGTTTS-----------STHHHHHHHHHHT---HHHHHHHHHHHHHT--GGGGGGS-HHHHHHHHHTTHHHHHHHHHHHHH---HHHHHHHHHHHHHHHHHHHHHHHHHHTTS-TTTS-HHHHHHHHHHHHHHHHHHTS-HHHHHHHHHHHHHHHHHHHHHT--S-HHHHHHHHHHHHHHHHHHHHHHHHHHHHTHHHHHHHHHGGG-

Radius of gyration: 24.61 Å; chains: 1; bounding box: 101×54×47 Å

Organism: Laodelphax striatellus (NCBI:txid195883)

pLDDT: mean 80.84, std 20.18, range [32.22, 97.88]

Foldseek 3Di:
DPPPPPPVVPPVPPPPPDDDDPDPDPCPVVVVVVVVVLPDPPVLLLVLLVVLVVVQDLVLLVVDDPVCLVVLVVLCCLLPVLLVVCVPVFADPVSLLSLLLSLLVVLLVLLVVQVVVCVPDDPVCVDPNSNVLSCVSNVQSVVLNPDDSLSSLVSSLVSLVSSLSNCSSSDPDDSNVNSSSVVSSVSSSVSSVSSSVRVCVVVVVVVCVVVVVVVD